Protein AF-A0A2I0JNC5-F1 (afdb_monomer_lite)

pLDDT: mean 83.83, std 12.19, range [38.72, 97.06]

Radius of gyration: 19.82 Å; chains: 1; bounding box: 48×46×55 Å

Structure (mmCIF, N/CA/C/O backbone):
data_AF-A0A2I0JNC5-F1
#
_entry.id   AF-A0A2I0JNC5-F1
#
loop_
_atom_site.group_PDB
_atom_site.id
_atom_site.type_symbol
_atom_site.label_atom_id
_atom_site.label_alt_id
_atom_site.label_comp_id
_atom_site.label_asym_id
_atom_site.label_entity_id
_atom_site.label_seq_id
_atom_site.pdbx_PDB_ins_code
_atom_site.Cartn_x
_atom_site.Cartn_y
_atom_site.Cartn_z
_atom_site.occupancy
_atom_site.B_iso_or_equiv
_atom_site.auth_seq_id
_atom_site.auth_comp_id
_atom_site.auth_asym_id
_atom_site.auth_atom_id
_atom_site.pdbx_PDB_model_num
ATOM 1 N N . MET A 1 1 ? -18.254 27.526 -2.467 1.00 38.72 1 MET A N 1
ATOM 2 C CA . MET A 1 1 ? -19.285 26.548 -2.060 1.00 38.72 1 MET A CA 1
ATOM 3 C C . MET A 1 1 ? -18.573 25.241 -1.763 1.00 38.72 1 MET A C 1
ATOM 5 O O . MET A 1 1 ? -17.721 24.849 -2.548 1.00 38.72 1 MET A O 1
ATOM 9 N N . VAL A 1 2 ? -18.795 24.672 -0.578 1.00 40.62 2 VAL A N 1
ATOM 10 C CA . VAL A 1 2 ? -18.065 23.504 -0.060 1.00 40.62 2 VAL A CA 1
ATOM 11 C C . VAL A 1 2 ? -18.808 22.241 -0.500 1.00 40.62 2 VAL A C 1
ATOM 13 O O . VAL A 1 2 ? -19.752 21.833 0.157 1.00 40.62 2 VAL A O 1
ATOM 16 N N . GLU A 1 3 ? -18.398 21.652 -1.623 1.00 45.28 3 GLU A N 1
ATOM 17 C CA . GLU A 1 3 ? -18.929 20.370 -2.136 1.00 45.28 3 GLU A CA 1
ATOM 18 C C . GLU A 1 3 ? -18.122 19.144 -1.659 1.00 45.28 3 GLU A C 1
ATOM 20 O O . GLU A 1 3 ? -18.396 18.026 -2.072 1.00 45.28 3 GLU A O 1
ATOM 25 N N . LYS A 1 4 ? -17.094 19.323 -0.815 1.00 47.84 4 LYS A N 1
ATOM 26 C CA . LYS A 1 4 ? -16.064 18.287 -0.571 1.00 47.84 4 LYS A CA 1
ATOM 27 C C . LYS A 1 4 ? -16.170 17.511 0.748 1.00 47.84 4 LYS A C 1
ATOM 29 O O . LYS A 1 4 ? -15.314 16.677 1.005 1.00 47.84 4 LYS A O 1
ATOM 34 N N . LEU A 1 5 ? -17.164 17.790 1.591 1.00 49.25 5 LEU A N 1
ATOM 35 C CA . LEU A 1 5 ? -17.313 17.167 2.918 1.00 49.25 5 LEU A CA 1
ATOM 36 C C . LEU A 1 5 ? -18.779 16.806 3.190 1.00 49.25 5 LEU A C 1
ATOM 38 O O . LEU A 1 5 ? -19.347 17.178 4.214 1.00 49.25 5 LEU A O 1
ATOM 42 N N . THR A 1 6 ? -19.417 16.126 2.241 1.00 53.44 6 THR A N 1
ATOM 43 C CA . THR A 1 6 ? -20.684 15.443 2.520 1.00 53.44 6 THR A CA 1
ATOM 44 C C . THR A 1 6 ? -20.343 14.098 3.143 1.00 53.44 6 THR A C 1
ATOM 46 O O . THR A 1 6 ? -19.526 13.369 2.587 1.00 53.44 6 THR A O 1
ATOM 49 N N . TYR A 1 7 ? -20.927 13.798 4.301 1.00 54.72 7 TYR A N 1
ATOM 50 C CA . TYR A 1 7 ? -20.781 12.494 4.943 1.00 54.72 7 TYR A CA 1
ATOM 51 C C . TYR A 1 7 ? -21.357 11.416 4.020 1.00 54.72 7 TYR A C 1
ATOM 53 O O . TYR A 1 7 ? -22.506 11.528 3.587 1.00 54.72 7 TYR A O 1
ATOM 61 N N . ILE A 1 8 ? -20.542 10.414 3.703 1.00 64.25 8 ILE A N 1
ATOM 62 C CA . ILE A 1 8 ? -20.939 9.233 2.933 1.00 64.25 8 ILE A CA 1
ATOM 63 C C . ILE A 1 8 ? -20.976 8.058 3.916 1.00 64.25 8 ILE A C 1
ATOM 65 O O . ILE A 1 8 ? -20.104 7.951 4.781 1.00 64.25 8 ILE A O 1
ATOM 69 N N . ASP A 1 9 ? -21.994 7.203 3.811 1.00 66.88 9 ASP A N 1
ATOM 70 C CA . ASP A 1 9 ? -22.113 6.021 4.676 1.00 66.88 9 ASP A CA 1
ATOM 71 C C . ASP A 1 9 ? -21.033 4.967 4.367 1.00 66.88 9 ASP A C 1
ATOM 73 O O . ASP A 1 9 ? -20.639 4.206 5.251 1.00 66.88 9 ASP A O 1
ATOM 77 N N . GLU A 1 10 ? -20.499 4.967 3.142 1.00 74.12 10 GLU A N 1
ATOM 78 C CA . GLU A 1 10 ? -19.364 4.137 2.740 1.00 74.12 10 GLU A CA 1
ATOM 79 C C . GLU A 1 10 ? -18.096 4.489 3.521 1.00 74.12 10 GLU A C 1
ATOM 81 O O . GLU A 1 10 ? -17.687 5.650 3.642 1.00 74.12 10 GLU A O 1
ATOM 86 N N . ILE A 1 11 ? -17.442 3.448 4.030 1.00 81.50 11 ILE A N 1
ATOM 87 C CA . ILE A 1 11 ? -16.232 3.599 4.824 1.00 81.50 11 ILE A CA 1
ATOM 88 C C . ILE A 1 11 ? -15.074 4.004 3.928 1.00 81.50 11 ILE A C 1
ATOM 90 O O . ILE A 1 11 ? -14.729 3.329 2.963 1.00 81.50 11 ILE A O 1
ATOM 94 N N . GLN A 1 12 ? -14.427 5.101 4.308 1.00 79.56 12 GLN A N 1
ATOM 95 C CA . GLN A 1 12 ? -13.184 5.546 3.696 1.00 79.56 12 GLN A CA 1
ATOM 96 C C . GLN A 1 12 ? -12.140 5.669 4.787 1.00 79.56 12 GLN A C 1
ATOM 98 O O . GLN A 1 12 ? -12.186 6.586 5.610 1.00 79.56 12 GLN A O 1
ATOM 103 N N . CYS A 1 13 ? -11.209 4.723 4.809 1.00 87.19 13 CYS A N 1
ATOM 104 C CA . CYS A 1 13 ? -10.199 4.619 5.845 1.00 87.19 13 CYS A CA 1
ATOM 105 C C . CYS A 1 13 ? -8.828 4.369 5.215 1.00 87.19 13 CYS A C 1
ATOM 107 O O . CYS A 1 13 ? -8.690 3.493 4.366 1.00 87.19 13 CYS A O 1
ATOM 109 N N . THR A 1 14 ? -7.809 5.128 5.617 1.00 85.38 14 THR A N 1
ATOM 110 C CA . THR A 1 14 ? -6.446 5.000 5.075 1.00 85.38 14 THR A CA 1
ATOM 111 C C . THR A 1 14 ? -5.446 4.741 6.187 1.00 85.38 14 THR A C 1
ATOM 113 O O . THR A 1 14 ? -5.428 5.450 7.197 1.00 85.38 14 THR A O 1
ATOM 116 N N . VAL A 1 15 ? -4.571 3.756 5.985 1.00 87.88 15 VAL A N 1
ATOM 117 C CA . VAL A 1 15 ? -3.477 3.448 6.911 1.00 87.88 15 VAL A CA 1
ATOM 118 C C . VAL A 1 15 ? -2.416 4.542 6.847 1.00 87.88 15 VAL A C 1
ATOM 120 O O . VAL A 1 15 ? -1.851 4.799 5.790 1.00 87.88 15 VAL A O 1
ATOM 123 N N . LEU A 1 16 ? -2.096 5.162 7.978 1.00 81.56 16 LEU A N 1
ATOM 124 C CA . LEU A 1 16 ? -0.986 6.106 8.094 1.00 81.56 16 LEU A CA 1
ATOM 125 C C . LEU A 1 16 ? 0.317 5.400 8.450 1.00 81.56 16 LEU A C 1
ATOM 127 O O . LEU A 1 16 ? 1.345 5.643 7.826 1.00 81.56 16 LEU A O 1
ATOM 131 N N . GLU A 1 17 ? 0.292 4.535 9.464 1.00 82.81 17 GLU A N 1
ATOM 132 C CA . GLU A 1 17 ? 1.508 3.894 9.960 1.00 82.81 17 GLU A CA 1
ATOM 133 C C . GLU A 1 17 ? 1.215 2.599 10.728 1.00 82.81 17 GLU A C 1
ATOM 135 O O . GLU A 1 17 ? 0.135 2.425 11.288 1.00 82.81 17 GLU A O 1
ATOM 140 N N . VAL A 1 18 ? 2.213 1.712 10.796 1.00 87.62 18 VAL A N 1
ATOM 141 C CA . VAL A 1 18 ? 2.201 0.508 11.638 1.00 87.62 18 VAL A CA 1
ATOM 142 C C . VAL A 1 18 ? 3.077 0.736 12.873 1.00 87.62 18 VAL A C 1
ATOM 144 O O . VAL A 1 18 ? 4.266 1.021 12.741 1.00 87.62 18 VAL A O 1
ATOM 147 N N . LYS A 1 19 ? 2.516 0.565 14.075 1.00 87.06 19 LYS A N 1
ATOM 148 C CA . LYS A 1 19 ? 3.218 0.712 15.362 1.00 87.06 19 LYS A CA 1
ATOM 149 C C . LYS A 1 19 ? 3.023 -0.499 16.257 1.00 87.06 19 LYS A C 1
ATOM 151 O O . LYS A 1 19 ? 1.905 -0.984 16.402 1.00 87.06 19 LYS A O 1
ATOM 156 N N . VAL A 1 20 ? 4.061 -0.890 16.989 1.00 87.62 20 VAL A N 1
ATOM 157 C CA . VAL A 1 20 ? 3.916 -1.798 18.137 1.00 87.62 20 VAL A CA 1
ATOM 158 C C . VAL A 1 20 ? 3.604 -0.980 19.388 1.00 87.62 20 VAL A C 1
ATOM 160 O O . VAL A 1 20 ? 4.330 -0.045 19.721 1.00 87.62 20 VAL A O 1
ATOM 163 N N . VAL A 1 21 ? 2.519 -1.329 20.079 1.00 86.00 21 VAL A N 1
ATOM 164 C CA . VAL A 1 21 ? 2.062 -0.655 21.297 1.00 86.00 21 VAL A CA 1
ATOM 165 C C . VAL A 1 21 ? 1.960 -1.664 22.436 1.00 86.00 21 VAL A C 1
ATOM 167 O O . VAL A 1 21 ? 1.359 -2.732 22.314 1.00 86.00 21 VAL A O 1
ATOM 170 N N . GLU A 1 22 ? 2.552 -1.306 23.572 1.00 84.38 22 GLU A N 1
ATOM 171 C CA . GLU A 1 22 ? 2.513 -2.100 24.799 1.00 84.38 22 GLU A CA 1
ATOM 172 C C . GLU A 1 22 ? 1.060 -2.359 25.234 1.00 84.38 22 GLU A C 1
ATOM 174 O O . GLU A 1 22 ? 0.245 -1.440 25.271 1.00 84.38 22 GLU A O 1
ATOM 179 N N . GLY A 1 23 ? 0.717 -3.621 25.503 1.00 86.44 23 GLY A N 1
ATOM 180 C CA . GLY A 1 23 ? -0.647 -4.039 25.857 1.00 86.44 23 GLY A CA 1
ATOM 181 C C . GLY A 1 23 ? -1.615 -4.231 24.678 1.00 86.44 23 GLY A C 1
ATOM 182 O O . GLY A 1 23 ? -2.645 -4.874 24.858 1.00 86.44 23 GLY A O 1
ATOM 183 N N . HIS A 1 24 ? -1.278 -3.758 23.471 1.00 85.56 24 HIS A N 1
ATOM 184 C CA . HIS A 1 24 ? -2.137 -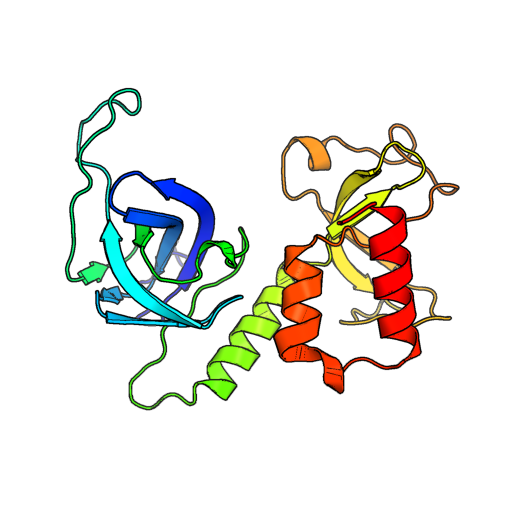3.873 22.277 1.00 85.56 24 HIS A CA 1
ATOM 185 C C . HIS A 1 24 ? -1.495 -4.627 21.103 1.00 85.56 24 HIS A C 1
ATOM 187 O O . HIS A 1 24 ? -2.173 -4.905 20.113 1.00 85.56 24 HIS A O 1
ATOM 193 N N . GLY A 1 25 ? -0.212 -4.981 21.211 1.00 89.00 25 GLY A N 1
ATOM 194 C CA . GLY A 1 25 ? 0.530 -5.668 20.156 1.00 89.00 25 GLY A CA 1
ATOM 195 C C . GLY A 1 25 ? 0.783 -4.758 18.956 1.00 89.00 25 GLY A C 1
ATOM 196 O O . GLY A 1 25 ? 1.009 -3.556 19.116 1.00 89.00 25 GLY A O 1
ATOM 197 N N . THR A 1 26 ? 0.769 -5.322 17.748 1.00 90.44 26 THR A N 1
ATOM 198 C CA . THR A 1 26 ? 0.852 -4.517 16.527 1.00 90.44 26 THR A CA 1
ATOM 199 C C . THR A 1 26 ? -0.463 -3.778 16.297 1.00 90.44 26 THR A C 1
ATOM 201 O O . THR A 1 26 ? -1.545 -4.357 16.345 1.00 90.44 26 THR A O 1
ATOM 204 N N . THR A 1 27 ? -0.357 -2.482 16.042 1.00 94.56 27 THR A N 1
ATOM 205 C CA . THR A 1 27 ? -1.465 -1.566 15.782 1.00 94.56 27 THR A CA 1
ATOM 206 C C . THR A 1 27 ? -1.199 -0.792 14.503 1.00 94.56 27 THR A C 1
ATOM 208 O O . THR A 1 27 ? -0.049 -0.661 14.078 1.00 94.56 27 THR A O 1
ATOM 211 N N . ILE A 1 28 ? -2.250 -0.231 13.924 1.00 94.75 28 ILE A N 1
ATOM 212 C CA . ILE A 1 28 ? -2.139 0.735 12.835 1.00 94.75 28 ILE A CA 1
ATOM 213 C C . ILE A 1 28 ? -2.766 2.058 13.249 1.00 94.75 28 ILE A C 1
ATOM 215 O O . ILE A 1 28 ? -3.822 2.072 13.877 1.00 94.75 28 ILE A O 1
ATOM 219 N N . ASP A 1 29 ? -2.098 3.155 12.916 1.00 91.81 29 ASP A N 1
ATOM 220 C CA . ASP A 1 29 ? -2.690 4.489 12.926 1.00 91.81 29 ASP A CA 1
ATOM 221 C C . ASP A 1 29 ? -3.384 4.689 11.583 1.00 91.81 29 ASP A C 1
ATOM 223 O O . ASP A 1 29 ? -2.773 4.458 10.541 1.00 91.81 29 ASP A O 1
ATOM 227 N N . VAL A 1 30 ? -4.655 5.078 11.596 1.00 92.38 30 VAL A N 1
ATOM 228 C CA . VAL A 1 30 ? -5.459 5.263 10.383 1.00 92.38 30 VAL A CA 1
ATOM 229 C C . VAL A 1 30 ? -6.240 6.571 10.457 1.00 92.38 30 VAL A C 1
ATOM 231 O O . VAL A 1 30 ? -6.526 7.083 11.543 1.00 92.38 30 VAL A O 1
ATOM 234 N N . VAL A 1 31 ? -6.601 7.108 9.297 1.00 86.56 31 VAL A N 1
ATOM 235 C CA . VAL A 1 31 ? -7.549 8.221 9.176 1.00 86.56 31 VAL A CA 1
ATOM 236 C C . VAL A 1 31 ? -8.847 7.668 8.630 1.00 86.56 31 VAL A C 1
ATOM 238 O O . VAL A 1 31 ? -8.873 7.183 7.502 1.00 86.56 31 VAL A O 1
ATOM 241 N N . LEU A 1 32 ? -9.911 7.766 9.424 1.00 87.81 32 LEU A N 1
ATOM 242 C CA . LEU A 1 32 ? -11.272 7.484 8.992 1.00 87.81 32 LEU A CA 1
ATOM 243 C C . LEU A 1 32 ? -11.893 8.793 8.490 1.00 87.81 32 LEU A C 1
ATOM 245 O O . LEU A 1 32 ? -12.063 9.727 9.273 1.00 87.81 32 LEU A O 1
ATOM 249 N N . VAL A 1 33 ? -12.182 8.877 7.192 1.00 79.06 33 VAL A N 1
ATOM 250 C CA . VAL A 1 33 ? -12.733 10.065 6.515 1.00 79.06 33 VAL A CA 1
ATOM 251 C C . VAL A 1 33 ? -14.255 10.003 6.428 1.00 79.06 33 VAL A C 1
ATOM 253 O O . VAL A 1 33 ? -14.906 11.020 6.652 1.00 79.06 33 VAL A O 1
ATOM 256 N N . ASN A 1 34 ? -14.809 8.817 6.159 1.00 78.88 34 ASN A N 1
ATOM 257 C CA . ASN A 1 34 ? -16.246 8.550 6.055 1.00 78.88 34 ASN A CA 1
ATOM 258 C C . ASN A 1 34 ? -16.596 7.181 6.662 1.00 78.88 34 ASN A C 1
ATOM 260 O O . ASN A 1 34 ? -15.712 6.334 6.819 1.00 78.88 34 ASN A O 1
ATOM 264 N N . GLY A 1 35 ? -17.871 6.992 7.010 1.00 88.06 35 GLY A N 1
ATOM 265 C CA . GLY A 1 35 ? -18.405 5.763 7.597 1.00 88.06 35 GLY A CA 1
ATOM 266 C C . GLY A 1 35 ? -18.160 5.575 9.102 1.00 88.06 35 GLY A C 1
ATOM 267 O O . GLY A 1 35 ? -17.750 6.489 9.830 1.00 88.06 35 GLY A O 1
ATOM 268 N N . VAL A 1 36 ? -18.459 4.364 9.579 1.00 92.25 36 VAL A N 1
ATOM 269 C CA . VAL A 1 36 ? -18.397 3.969 10.995 1.00 92.25 36 VAL A CA 1
ATOM 270 C C . VAL A 1 36 ? -17.670 2.638 11.121 1.00 92.25 36 VAL A C 1
ATOM 272 O O . VAL A 1 36 ? -18.001 1.697 10.415 1.00 92.25 36 VAL A O 1
ATOM 275 N N . LEU A 1 37 ? -16.707 2.557 12.036 1.00 95.06 37 LEU A N 1
ATOM 276 C CA . LEU A 1 37 ? -16.029 1.308 12.380 1.00 95.06 37 LEU A CA 1
ATOM 277 C C . LEU A 1 37 ? -16.525 0.791 13.722 1.00 95.06 37 LEU A C 1
ATOM 279 O O . LEU A 1 37 ? -16.662 1.571 14.667 1.00 95.06 37 LEU A O 1
ATOM 283 N N . HIS A 1 38 ? -16.693 -0.520 13.827 1.00 96.50 38 HIS A N 1
ATOM 284 C CA . HIS A 1 38 ? -17.068 -1.212 15.050 1.00 96.50 38 HIS A CA 1
ATOM 285 C C . HIS A 1 38 ? -15.977 -2.189 15.487 1.00 96.50 38 HIS A C 1
ATOM 287 O O . HIS A 1 38 ? -15.229 -2.768 14.695 1.00 96.50 38 HIS A O 1
ATOM 293 N N . GLU A 1 39 ? -15.868 -2.380 16.797 1.0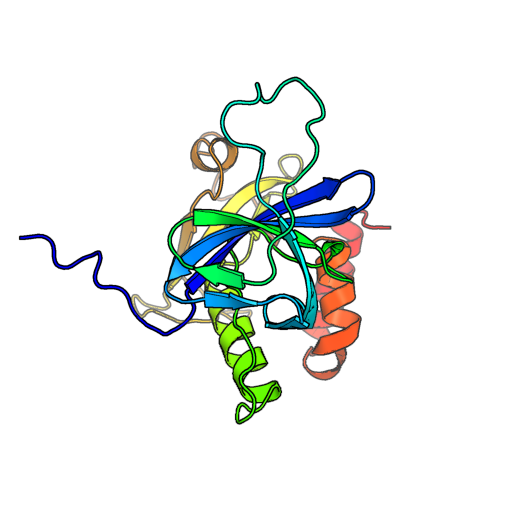0 97.06 39 GLU A N 1
ATOM 294 C CA . GLU A 1 39 ? -15.110 -3.501 17.340 1.00 97.06 39 GLU A CA 1
ATOM 295 C C . GLU A 1 39 ? -15.755 -4.815 16.872 1.00 97.06 39 GLU A C 1
ATOM 297 O O . GLU A 1 39 ? -16.951 -5.020 17.065 1.00 97.06 39 GLU A O 1
ATOM 302 N N . GLY A 1 40 ? -14.962 -5.710 16.281 1.00 96.19 40 GLY A N 1
ATOM 303 C CA . GLY A 1 40 ? -15.448 -6.952 15.679 1.00 96.19 40 GLY A CA 1
ATOM 304 C C . GLY A 1 40 ? -15.674 -6.889 14.168 1.00 96.19 40 GLY A C 1
ATOM 305 O O . GLY A 1 40 ? -15.849 -7.948 13.569 1.00 96.19 40 GLY A O 1
ATOM 306 N N . ASP A 1 41 ? -15.595 -5.711 13.541 1.00 95.81 41 ASP A N 1
ATOM 307 C CA . ASP A 1 41 ? -15.666 -5.603 12.081 1.00 95.81 41 ASP A CA 1
ATOM 308 C C . ASP A 1 41 ? -14.505 -6.363 11.428 1.00 95.81 41 ASP A C 1
ATOM 310 O O . ASP A 1 41 ? -13.347 -6.291 11.868 1.00 95.81 41 ASP A O 1
ATOM 314 N N . GLN A 1 42 ? -14.812 -7.095 10.357 1.00 95.06 42 GLN A N 1
ATOM 315 C CA . GLN A 1 42 ? -13.792 -7.680 9.501 1.00 95.06 42 GLN A CA 1
ATOM 316 C C . GLN A 1 42 ? -13.331 -6.623 8.502 1.00 95.06 42 GLN A C 1
ATOM 318 O O . GLN A 1 42 ? -14.133 -6.070 7.757 1.00 95.06 42 GLN A O 1
ATOM 323 N N . ILE A 1 43 ? -12.031 -6.345 8.500 1.00 93.81 43 ILE A N 1
ATOM 324 C CA . ILE A 1 43 ? -11.404 -5.385 7.601 1.00 93.81 43 ILE A CA 1
ATOM 325 C C . ILE A 1 43 ? -10.525 -6.080 6.572 1.00 93.81 43 ILE A C 1
ATOM 327 O O . ILE A 1 43 ? -9.833 -7.059 6.871 1.00 93.81 43 ILE A O 1
ATOM 331 N N . VAL A 1 44 ? -10.532 -5.521 5.369 1.00 90.25 44 VAL A N 1
ATOM 332 C CA . VAL A 1 44 ? -9.752 -5.961 4.219 1.00 90.25 44 VAL A CA 1
ATOM 333 C C . VAL A 1 44 ? -8.871 -4.806 3.751 1.00 90.25 44 VAL A C 1
ATOM 335 O O . VAL A 1 44 ? -9.276 -3.651 3.722 1.00 90.25 44 VAL A O 1
ATOM 338 N N . GLY A 1 45 ? -7.630 -5.127 3.421 1.00 81.44 45 GLY A N 1
ATOM 339 C CA . GLY A 1 45 ? -6.617 -4.244 2.855 1.00 81.44 45 GLY A CA 1
ATOM 340 C C . GLY A 1 45 ? -5.496 -5.133 2.308 1.00 81.44 45 GLY A C 1
ATOM 341 O O . GLY A 1 45 ? -5.783 -6.192 1.752 1.00 81.44 45 GLY A O 1
ATOM 342 N N . PRO A 1 46 ? -4.213 -4.841 2.587 1.00 69.06 46 PRO A N 1
ATOM 343 C CA . PRO A 1 46 ? -3.114 -5.798 2.370 1.00 69.06 46 PRO A CA 1
ATOM 344 C C . PRO A 1 46 ? -3.249 -7.110 3.157 1.00 69.06 46 PRO A C 1
ATOM 346 O O . PRO A 1 46 ? -2.506 -8.063 2.929 1.00 69.06 46 PRO A O 1
ATOM 349 N N . ILE A 1 47 ? -4.165 -7.127 4.123 1.00 84.62 47 ILE A N 1
ATOM 350 C CA . ILE A 1 47 ? -4.490 -8.229 5.014 1.00 84.62 47 ILE A CA 1
ATOM 351 C C . ILE A 1 47 ? -5.996 -8.290 5.219 1.00 84.62 47 ILE A C 1
ATOM 353 O O . ILE A 1 47 ? -6.665 -7.260 5.190 1.00 84.62 47 ILE A O 1
ATOM 35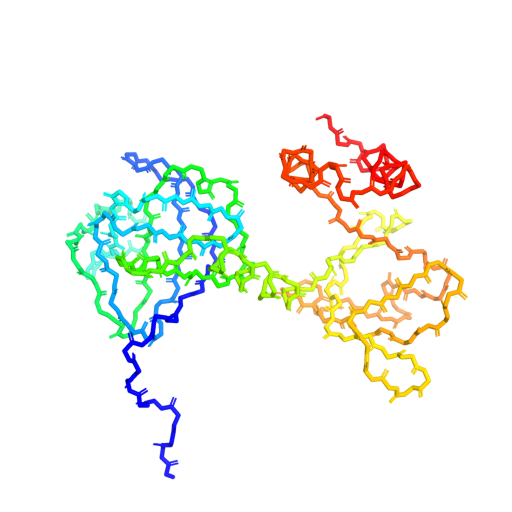7 N N . VAL A 1 48 ? -6.497 -9.489 5.504 1.00 90.69 48 VAL A N 1
ATOM 358 C CA . VAL A 1 48 ? -7.856 -9.697 6.010 1.00 90.69 48 VAL A CA 1
ATOM 359 C C . VAL A 1 48 ? -7.763 -10.038 7.487 1.00 90.69 48 VAL A C 1
ATOM 361 O O . VAL A 1 48 ? -7.059 -10.973 7.866 1.00 90.69 48 VAL A O 1
ATOM 364 N N . THR A 1 49 ? -8.426 -9.259 8.336 1.00 94.31 49 THR A N 1
ATOM 365 C CA . THR A 1 49 ? -8.379 -9.450 9.790 1.00 94.31 49 THR A CA 1
ATOM 366 C C . THR A 1 49 ? -9.619 -8.878 10.465 1.00 94.31 49 THR A C 1
ATOM 368 O O . THR A 1 49 ? -10.392 -8.158 9.847 1.00 94.31 49 THR A O 1
ATOM 371 N N . THR A 1 50 ? -9.810 -9.184 11.743 1.00 96.25 50 THR A N 1
ATOM 372 C CA . THR A 1 50 ? -10.935 -8.683 12.541 1.00 96.25 50 THR A CA 1
ATOM 373 C C . THR A 1 50 ? -10.443 -7.666 13.561 1.00 96.25 50 THR A C 1
ATOM 375 O O . THR A 1 50 ? -9.473 -7.920 14.288 1.00 96.25 50 THR A O 1
ATOM 378 N N . ILE A 1 51 ? -11.119 -6.520 13.637 1.00 96.88 51 ILE A N 1
ATOM 379 C CA . ILE A 1 51 ? -10.818 -5.459 14.596 1.00 96.88 51 ILE A CA 1
ATOM 380 C C . ILE A 1 51 ? -11.031 -5.985 16.015 1.00 96.88 51 ILE A C 1
ATOM 382 O O . ILE A 1 51 ? -12.129 -6.384 16.393 1.00 96.88 51 ILE A O 1
ATOM 386 N N . ARG A 1 52 ? -9.974 -5.943 16.830 1.00 96.50 52 ARG A N 1
ATOM 387 C CA . ARG A 1 52 ? -10.022 -6.324 18.252 1.00 96.50 52 ARG A CA 1
ATOM 388 C C . ARG A 1 52 ? -10.287 -5.147 19.166 1.00 96.50 52 ARG A C 1
ATOM 390 O O . ARG A 1 52 ? -10.897 -5.315 20.213 1.00 96.50 52 ARG A O 1
ATOM 397 N N . ALA A 1 53 ? -9.753 -3.983 18.816 1.00 96.31 53 ALA A N 1
ATOM 398 C CA . ALA A 1 53 ? -9.967 -2.765 19.574 1.00 96.31 53 ALA A CA 1
ATOM 399 C C . ALA A 1 53 ? -9.824 -1.539 18.677 1.00 96.31 53 ALA A C 1
ATOM 401 O O . ALA A 1 53 ? -8.883 -1.443 17.882 1.00 96.31 53 ALA A O 1
ATOM 402 N N . LEU A 1 54 ? -10.728 -0.586 18.884 1.00 96.75 54 LEU A N 1
ATOM 403 C CA . LEU A 1 54 ? -10.650 0.771 18.364 1.00 96.75 54 LEU A CA 1
ATOM 404 C C . LEU A 1 54 ? -10.164 1.693 19.478 1.00 96.75 54 LEU A C 1
ATOM 406 O O . LEU A 1 54 ? -10.728 1.702 20.575 1.00 96.75 54 LEU A O 1
ATOM 410 N N . LEU A 1 55 ? -9.102 2.445 19.207 1.00 94.38 55 LEU A N 1
ATOM 411 C CA . LEU A 1 55 ? -8.370 3.212 20.204 1.00 94.38 55 LEU A CA 1
ATOM 412 C C . LEU A 1 55 ? -8.252 4.681 19.795 1.00 94.38 55 LEU A C 1
ATOM 414 O O . LEU A 1 55 ? -7.914 4.995 18.653 1.00 94.38 55 LEU A O 1
ATOM 418 N N . THR A 1 56 ? -8.430 5.592 20.750 1.00 90.75 56 THR A N 1
ATOM 419 C CA . THR A 1 56 ? -8.037 7.000 20.591 1.00 90.75 56 THR A CA 1
ATOM 420 C C . THR A 1 56 ? -7.103 7.436 21.716 1.00 90.75 56 THR A C 1
ATOM 422 O O . THR A 1 56 ? -7.161 6.893 22.827 1.00 90.75 56 THR A O 1
ATOM 425 N N . PRO A 1 57 ? -6.205 8.405 21.465 1.00 81.75 57 PRO A N 1
ATOM 426 C CA . PRO A 1 57 ? -5.475 9.045 22.547 1.00 81.75 57 PRO A CA 1
ATOM 427 C C . PRO A 1 57 ? -6.450 9.781 23.475 1.00 81.75 57 PRO A C 1
ATOM 429 O O . PRO A 1 57 ? -7.489 10.287 23.047 1.00 81.75 57 PRO A O 1
ATOM 432 N N . HIS A 1 58 ? -6.105 9.860 24.758 1.00 77.31 58 HIS A N 1
ATOM 433 C CA . HIS A 1 58 ? -6.890 10.625 25.722 1.00 77.31 58 HIS A CA 1
ATOM 434 C C . HIS A 1 58 ? -6.918 12.113 25.325 1.00 77.31 58 HIS A C 1
ATOM 436 O O . HIS A 1 58 ? -5.847 12.681 25.074 1.00 77.31 58 HIS A O 1
ATOM 442 N N . PRO A 1 59 ? -8.091 12.772 25.325 1.00 67.31 59 PRO A N 1
ATOM 443 C CA . PRO A 1 59 ? -8.158 14.212 25.131 1.00 67.31 59 PRO A CA 1
ATOM 444 C C . PRO A 1 59 ? -7.272 14.907 26.172 1.00 67.31 59 PRO A C 1
ATOM 446 O O . PRO A 1 59 ? -7.377 14.616 27.363 1.00 67.31 59 PRO A O 1
ATOM 449 N N . MET A 1 60 ? -6.404 15.822 25.729 1.00 58.84 60 MET A N 1
ATOM 450 C CA . MET A 1 60 ? -5.580 16.687 26.592 1.00 58.84 60 MET A CA 1
ATOM 451 C C . MET A 1 60 ? -4.424 16.016 27.371 1.00 58.84 60 MET A C 1
ATOM 453 O O . MET A 1 60 ? -4.003 16.547 28.398 1.00 58.84 60 MET A O 1
ATOM 457 N N . LYS A 1 61 ? -3.846 14.899 26.897 1.00 54.47 61 LYS A N 1
ATOM 458 C CA . LYS A 1 61 ? -2.545 14.408 27.409 1.00 54.47 61 LYS A CA 1
ATOM 459 C C . LYS A 1 61 ? -1.397 14.717 26.443 1.00 54.47 61 LYS A C 1
ATOM 461 O O . LYS A 1 61 ? -1.497 14.490 25.242 1.00 54.47 61 LYS A O 1
ATOM 466 N N . GLU A 1 62 ? -0.301 15.240 26.991 1.00 47.38 62 GLU A N 1
ATOM 467 C CA . GLU A 1 62 ? 0.947 15.529 26.280 1.00 47.38 62 GLU A CA 1
ATOM 468 C C . GLU A 1 62 ? 1.527 14.234 25.669 1.00 47.38 62 GLU A C 1
ATOM 470 O O . GLU A 1 62 ? 1.714 13.247 26.380 1.00 47.38 62 GLU A O 1
ATOM 475 N N . LEU A 1 63 ? 1.843 14.236 24.364 1.00 51.03 63 LEU A N 1
ATOM 476 C CA . LEU A 1 63 ? 2.348 13.077 23.592 1.00 51.03 63 LEU A CA 1
ATOM 477 C C . LEU A 1 63 ? 3.594 12.387 24.187 1.00 51.03 63 LEU A C 1
ATOM 479 O O . LEU A 1 63 ? 3.946 11.285 23.775 1.00 51.03 63 LEU A O 1
ATOM 483 N N . ARG A 1 64 ? 4.285 13.039 25.128 1.00 55.28 64 ARG A N 1
ATOM 484 C CA . ARG A 1 64 ? 5.541 12.571 25.733 1.00 55.28 64 ARG A CA 1
ATOM 485 C C . ARG A 1 64 ? 5.336 11.607 26.902 1.00 55.28 64 ARG A C 1
ATOM 487 O O . ARG A 1 64 ? 6.289 10.952 27.312 1.00 55.28 64 ARG A O 1
ATOM 494 N N . VAL A 1 65 ? 4.119 11.501 27.436 1.00 52.84 65 VAL A N 1
ATOM 495 C CA . VAL A 1 65 ? 3.785 10.560 28.513 1.00 52.84 65 VAL A CA 1
ATOM 496 C C . VAL A 1 65 ? 3.082 9.360 27.885 1.00 52.84 65 VAL A C 1
ATOM 498 O O . VAL A 1 65 ? 2.127 9.555 27.137 1.00 52.84 65 VAL A O 1
ATOM 501 N N . LYS A 1 66 ? 3.527 8.124 28.177 1.00 57.03 66 LYS A N 1
ATOM 502 C CA . LYS A 1 66 ? 2.827 6.882 27.786 1.00 57.03 66 LYS A CA 1
ATOM 503 C C . LYS A 1 66 ? 1.410 6.897 28.380 1.00 57.03 66 LYS A C 1
ATOM 505 O O . LYS A 1 66 ? 1.184 6.454 29.503 1.00 57.03 66 LYS A O 1
ATOM 510 N N . GLY A 1 67 ? 0.474 7.507 27.662 1.00 62.53 67 GLY A N 1
ATOM 511 C CA . GLY A 1 67 ? -0.915 7.646 28.065 1.00 62.53 67 GLY A CA 1
ATOM 512 C C . GLY A 1 67 ? -1.684 6.359 27.805 1.00 62.53 67 GLY A C 1
ATOM 513 O O . GLY A 1 67 ? -1.427 5.653 26.834 1.00 62.53 67 GLY A O 1
ATOM 514 N N . THR A 1 68 ? -2.650 6.067 28.669 1.00 77.44 68 THR A N 1
ATOM 515 C CA . THR A 1 68 ? -3.639 5.015 28.442 1.00 77.44 68 THR A CA 1
ATOM 516 C C . THR A 1 68 ? -4.530 5.378 27.249 1.00 77.44 68 THR A C 1
ATOM 518 O O . THR A 1 68 ? -5.059 6.493 27.181 1.00 77.44 68 THR A O 1
ATOM 521 N N . TYR A 1 69 ? -4.688 4.445 26.308 1.00 86.25 69 TYR A N 1
ATOM 522 C CA . TYR A 1 69 ? -5.621 4.590 25.189 1.00 86.25 69 TYR A CA 1
ATOM 523 C C . TYR A 1 69 ? -7.069 4.442 25.669 1.00 86.25 69 TYR A C 1
ATOM 525 O O . TYR A 1 69 ? -7.355 3.689 26.601 1.00 86.25 69 TYR A O 1
ATOM 533 N N . LEU A 1 70 ? -7.982 5.177 25.036 1.00 90.25 70 LEU A N 1
ATOM 534 C CA . LEU A 1 70 ? -9.422 5.005 25.216 1.00 90.25 70 LEU A CA 1
ATOM 535 C C . LEU A 1 70 ? -9.927 3.940 24.254 1.00 90.25 70 LEU A C 1
ATOM 537 O O . LEU A 1 70 ? -9.663 4.046 23.061 1.00 90.25 70 LEU A O 1
ATOM 541 N N . HIS A 1 71 ? -10.661 2.960 24.773 1.00 94.38 71 HIS A N 1
ATOM 542 C CA . HIS A 1 71 ? -11.321 1.938 23.969 1.00 94.38 71 HIS A CA 1
ATOM 543 C C . HIS A 1 71 ? -12.716 2.386 23.556 1.00 94.38 71 HIS A C 1
ATOM 545 O O . HIS A 1 71 ? -13.460 2.933 24.371 1.00 94.38 71 HIS A O 1
ATOM 551 N N . HIS A 1 72 ? -13.077 2.077 22.316 1.00 95.12 72 HIS A N 1
ATOM 552 C CA . HIS A 1 72 ? -14.380 2.389 21.745 1.00 95.12 72 HIS A CA 1
ATOM 553 C C . HIS A 1 72 ? -15.015 1.134 21.158 1.00 95.12 72 HIS A C 1
ATOM 555 O O . HIS A 1 72 ? -14.323 0.317 20.554 1.00 95.12 72 HIS A O 1
ATOM 561 N N . LYS A 1 73 ? -16.336 1.005 21.325 1.00 97.00 73 LYS A N 1
ATOM 562 C CA . LYS A 1 73 ? -17.130 -0.033 20.651 1.00 97.00 73 LYS A CA 1
ATOM 563 C C . LYS A 1 73 ? -17.457 0.334 19.211 1.00 97.00 73 LYS A C 1
ATOM 565 O O . LYS A 1 73 ? -17.481 -0.544 18.360 1.00 97.00 73 LYS A O 1
ATOM 570 N N . GLU A 1 74 ? -17.647 1.621 18.955 1.00 96.38 74 GLU A N 1
ATOM 571 C CA . GLU A 1 74 ? -17.844 2.192 17.629 1.00 96.38 74 GLU A CA 1
ATOM 572 C C . GLU A 1 74 ? -17.093 3.521 17.530 1.00 96.38 74 GLU A C 1
ATOM 574 O O . GLU A 1 74 ? -16.968 4.242 18.525 1.00 96.38 74 GLU A O 1
ATOM 579 N N . ILE A 1 75 ? -16.598 3.858 16.341 1.00 94.38 75 ILE A N 1
ATOM 580 C CA . ILE A 1 75 ? -16.064 5.183 16.030 1.00 94.38 75 ILE A CA 1
ATOM 581 C C . ILE A 1 75 ? -16.632 5.656 14.695 1.00 94.38 75 ILE A C 1
ATOM 583 O O . ILE A 1 75 ? -16.527 4.961 13.687 1.00 94.38 75 ILE A O 1
ATOM 587 N N . LYS A 1 76 ? -17.183 6.873 14.687 1.00 91.88 76 LYS A N 1
ATOM 588 C CA . LYS A 1 76 ? -17.684 7.547 13.485 1.00 91.88 76 LYS A CA 1
ATOM 589 C C . LYS A 1 76 ? -16.627 8.478 12.904 1.00 91.88 76 LYS A C 1
ATOM 591 O O . LYS A 1 76 ? -15.855 9.087 13.645 1.00 91.88 76 LYS A O 1
ATOM 596 N N . ALA A 1 77 ? -16.617 8.608 11.584 1.00 86.62 77 ALA A N 1
ATOM 597 C CA . ALA A 1 77 ? -15.799 9.592 10.893 1.00 86.62 77 ALA A CA 1
ATOM 598 C C . ALA A 1 77 ? -16.159 11.048 11.289 1.00 86.62 77 ALA A C 1
ATOM 600 O O . ALA A 1 77 ? -17.264 11.318 11.755 1.00 86.62 77 ALA A O 1
ATOM 601 N N . ALA A 1 78 ? -15.285 12.044 11.112 1.00 85.69 78 ALA A N 1
ATOM 602 C CA . ALA A 1 78 ? -13.932 11.979 10.561 1.00 85.69 78 ALA A CA 1
ATOM 603 C C . ALA A 1 78 ? -12.875 12.176 11.660 1.00 85.69 78 ALA A C 1
ATOM 605 O O . ALA A 1 78 ? -12.776 13.257 12.245 1.00 85.69 78 ALA A O 1
ATOM 606 N N . GLN A 1 79 ? -12.074 11.147 11.947 1.00 87.00 79 GLN A N 1
ATOM 607 C CA . GLN A 1 79 ? -11.034 11.218 12.977 1.00 87.00 79 GLN A CA 1
ATOM 608 C C . GLN A 1 79 ? -9.884 10.232 12.748 1.00 87.00 79 GLN A C 1
ATOM 610 O O . GLN A 1 79 ? -10.041 9.175 12.138 1.00 87.00 79 GLN A O 1
ATOM 615 N N . GLY A 1 80 ? -8.716 10.580 13.294 1.00 87.06 80 GLY A N 1
ATOM 616 C CA . GLY A 1 80 ? -7.599 9.654 13.430 1.00 87.06 80 GLY A CA 1
ATOM 617 C C . GLY A 1 80 ? -7.880 8.646 14.540 1.00 87.06 80 GLY A C 1
ATOM 618 O O . GLY A 1 80 ? -8.247 9.026 15.657 1.00 87.06 80 GLY A O 1
ATOM 619 N N . ILE A 1 81 ? -7.710 7.367 14.237 1.00 94.19 81 ILE A N 1
ATOM 620 C CA . ILE A 1 81 ? -7.915 6.273 15.186 1.00 94.19 81 ILE A CA 1
ATOM 621 C C . ILE A 1 81 ? -6.741 5.315 15.119 1.00 94.19 81 ILE A C 1
ATOM 623 O O . ILE A 1 81 ? -6.036 5.221 14.115 1.00 94.19 81 ILE A O 1
ATOM 627 N N . LYS A 1 82 ? -6.558 4.571 16.199 1.00 94.81 82 LYS A N 1
ATOM 628 C CA . LYS A 1 82 ? -5.636 3.452 16.244 1.00 94.81 82 LYS A CA 1
ATOM 629 C C . LYS A 1 82 ? -6.436 2.157 16.281 1.00 94.81 82 LYS A C 1
ATOM 631 O O . LYS A 1 82 ? -7.320 2.001 17.117 1.00 94.81 82 LYS A O 1
ATOM 636 N N . ILE A 1 83 ? -6.117 1.228 15.391 1.00 96.38 83 ILE A N 1
ATOM 637 C CA . ILE A 1 83 ? -6.757 -0.088 15.319 1.00 96.38 83 ILE A CA 1
ATOM 638 C C . ILE A 1 83 ? -5.770 -1.137 15.824 1.00 96.38 83 ILE A C 1
ATOM 640 O O . ILE A 1 83 ? -4.603 -1.144 15.429 1.00 96.38 83 ILE A O 1
ATOM 644 N N . SER A 1 84 ? -6.240 -2.032 16.690 1.00 95.75 84 SER A N 1
ATOM 645 C CA . SER A 1 84 ? -5.540 -3.267 17.052 1.00 95.75 84 SER A CA 1
ATOM 646 C C . SER A 1 84 ? -6.269 -4.457 16.434 1.00 95.75 84 SER A C 1
ATOM 648 O O . SER A 1 84 ? -7.487 -4.586 16.561 1.00 95.75 84 SER A O 1
ATOM 650 N N . ALA A 1 85 ? -5.516 -5.324 15.766 1.00 95.50 85 ALA A N 1
ATOM 651 C CA . ALA A 1 85 ? -5.983 -6.557 15.147 1.00 95.50 85 ALA A CA 1
ATOM 652 C C . ALA A 1 85 ? -4.794 -7.517 14.967 1.00 95.50 85 ALA A C 1
ATOM 654 O O . ALA A 1 85 ? -3.636 -7.147 15.175 1.00 95.50 85 ALA A O 1
ATOM 655 N N . GLN A 1 86 ? -5.067 -8.770 14.609 1.00 92.06 86 GLN A N 1
ATOM 656 C CA . GLN A 1 86 ? -4.013 -9.743 14.307 1.00 92.06 86 GLN A CA 1
ATOM 657 C C . GLN A 1 86 ? -3.440 -9.520 12.905 1.00 92.06 86 GLN A C 1
ATOM 659 O O . GLN A 1 86 ? -4.179 -9.152 11.994 1.00 92.06 86 GLN A O 1
ATOM 664 N N . GLY A 1 87 ? -2.139 -9.759 12.723 1.00 88.00 87 GLY A N 1
ATOM 665 C CA . GLY A 1 87 ? -1.492 -9.674 11.412 1.00 88.00 87 GLY A CA 1
ATOM 666 C C . GLY A 1 87 ? -1.282 -8.248 10.899 1.00 88.00 87 GLY A C 1
ATOM 667 O O . GLY A 1 87 ? -0.887 -8.073 9.750 1.00 88.00 87 GLY A O 1
ATOM 668 N N . LEU A 1 88 ? -1.520 -7.215 11.719 1.00 89.50 88 LEU A N 1
ATOM 669 C CA . LEU A 1 88 ? -1.327 -5.810 11.336 1.00 89.50 88 LEU A CA 1
ATOM 670 C C . LEU A 1 88 ? 0.138 -5.461 11.031 1.00 89.50 88 LEU A C 1
ATOM 672 O O . LEU A 1 88 ? 0.409 -4.507 10.305 1.00 89.50 88 LEU A O 1
ATOM 676 N N . GLU A 1 89 ? 1.090 -6.281 11.479 1.00 83.94 89 GLU A N 1
ATOM 677 C CA . GLU A 1 89 ? 2.485 -6.258 11.029 1.00 83.94 89 GLU A CA 1
ATOM 678 C C . GLU A 1 89 ? 2.623 -6.560 9.539 1.00 83.94 89 GLU A C 1
ATOM 680 O O . GLU A 1 89 ? 3.723 -6.430 8.998 1.00 83.94 89 GLU A O 1
ATOM 685 N N . HIS A 1 90 ? 1.521 -6.885 8.848 1.00 81.44 90 HIS A N 1
ATOM 686 C CA . HIS A 1 90 ? 1.407 -7.035 7.402 1.00 81.44 90 HIS A CA 1
ATOM 687 C C . HIS A 1 90 ? 0.650 -5.897 6.650 1.00 81.44 90 HIS A C 1
ATOM 689 O O . HIS A 1 90 ? 0.743 -5.833 5.427 1.00 81.44 90 HIS A O 1
ATOM 695 N N . ALA A 1 91 ? 0.098 -4.889 7.350 1.00 83.19 91 ALA A N 1
ATOM 696 C CA . ALA A 1 91 ? -0.498 -3.672 6.762 1.00 83.19 91 ALA A CA 1
ATOM 697 C C . ALA A 1 91 ? 0.495 -2.645 6.153 1.00 83.19 91 ALA A C 1
ATOM 699 O O . ALA A 1 91 ? 1.570 -2.376 6.693 1.00 83.19 91 ALA A O 1
ATOM 700 N N . ILE A 1 92 ? 0.138 -1.999 5.045 1.00 80.94 92 ILE A N 1
ATOM 701 C CA . ILE A 1 92 ? 1.009 -1.060 4.316 1.00 80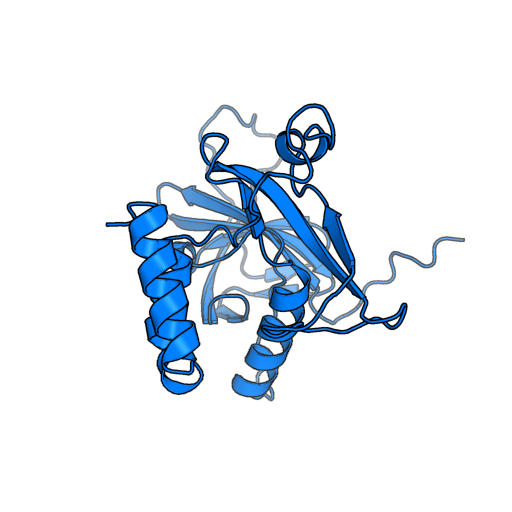.94 92 ILE A CA 1
ATOM 702 C C . ILE A 1 92 ? 0.502 0.372 4.515 1.00 80.94 92 ILE A C 1
ATOM 704 O O . ILE A 1 92 ? -0.681 0.640 4.365 1.00 80.94 92 ILE A O 1
ATOM 708 N N . ALA A 1 93 ? 1.391 1.306 4.856 1.00 79.31 93 ALA A N 1
ATOM 709 C CA . ALA A 1 93 ? 1.026 2.718 4.935 1.00 79.31 93 ALA A CA 1
ATOM 710 C C . ALA A 1 93 ? 0.606 3.255 3.555 1.00 79.31 93 ALA A C 1
ATOM 712 O O . ALA A 1 93 ? 1.232 2.942 2.543 1.00 79.31 93 ALA A O 1
ATOM 713 N N . GLY A 1 94 ? -0.440 4.074 3.534 1.00 75.12 94 GLY A N 1
ATOM 714 C CA . GLY A 1 94 ? -1.047 4.645 2.336 1.00 75.12 94 GLY A CA 1
ATOM 715 C C . GLY A 1 94 ? -2.143 3.788 1.701 1.00 75.12 94 GLY A C 1
ATOM 716 O O . GLY A 1 94 ? -2.836 4.292 0.827 1.00 75.12 94 GLY A O 1
ATOM 717 N N . THR A 1 95 ? -2.341 2.532 2.124 1.00 81.50 95 THR A N 1
ATOM 718 C CA . THR A 1 95 ? -3.415 1.691 1.569 1.00 81.50 95 THR A CA 1
ATOM 719 C C . THR A 1 95 ? -4.761 1.985 2.219 1.00 81.50 95 THR A C 1
ATOM 721 O O . THR A 1 95 ? -4.826 2.323 3.408 1.00 81.50 95 THR A O 1
ATOM 724 N N . GLY A 1 96 ? -5.830 1.794 1.448 1.00 83.62 96 GLY A N 1
ATOM 725 C CA . GLY A 1 96 ? -7.197 1.772 1.955 1.00 83.62 96 GLY A CA 1
ATOM 726 C C . GLY A 1 96 ? -7.467 0.580 2.878 1.00 83.62 96 GLY A C 1
ATOM 727 O O . GLY A 1 96 ? -6.783 -0.447 2.813 1.00 83.62 96 GLY A O 1
ATOM 728 N N . LEU A 1 97 ? -8.458 0.744 3.750 1.00 88.56 97 LEU A N 1
ATOM 729 C CA . LEU A 1 97 ? -9.112 -0.320 4.503 1.00 88.56 97 LEU A CA 1
ATOM 730 C C . LEU A 1 97 ? -10.603 -0.314 4.175 1.00 88.56 97 LEU A C 1
ATOM 732 O O . LEU A 1 97 ? -11.253 0.727 4.277 1.00 88.56 97 LEU A O 1
ATOM 736 N N . TYR A 1 98 ? -11.126 -1.493 3.869 1.00 89.31 98 TYR A N 1
ATOM 737 C CA . TYR A 1 98 ? -12.535 -1.765 3.597 1.00 89.31 98 TYR A CA 1
ATOM 738 C C . TYR A 1 98 ? -13.086 -2.588 4.750 1.00 89.31 98 TYR A C 1
ATOM 740 O O . TYR A 1 98 ? -12.349 -3.372 5.350 1.00 89.31 98 TYR A O 1
ATOM 748 N N . VAL A 1 99 ? -14.364 -2.420 5.067 1.00 91.81 99 VAL A N 1
ATOM 749 C CA . VAL A 1 99 ? -15.075 -3.304 5.996 1.00 91.81 99 VAL A CA 1
ATOM 750 C C . VAL A 1 99 ? -15.917 -4.261 5.180 1.00 91.81 99 VAL A C 1
ATOM 752 O O . VAL A 1 99 ? -16.565 -3.838 4.231 1.00 91.81 99 VAL A O 1
ATOM 755 N N . VAL A 1 100 ? -15.901 -5.531 5.567 1.00 91.06 100 VAL A N 1
ATOM 756 C CA . VAL A 1 100 ? -16.766 -6.561 4.997 1.00 91.06 100 VAL A CA 1
ATOM 757 C C . VAL A 1 100 ? -18.111 -6.495 5.710 1.00 91.06 100 VAL A C 1
ATOM 759 O O . VAL A 1 100 ? -18.197 -6.749 6.915 1.00 91.06 100 VAL A O 1
ATOM 762 N N . GLY A 1 101 ? -19.148 -6.128 4.970 1.00 88.69 101 GLY A N 1
ATOM 763 C CA . GLY A 1 101 ? -20.533 -6.188 5.401 1.00 88.69 101 GLY A CA 1
ATOM 764 C C . GLY A 1 101 ? -21.071 -7.624 5.459 1.00 88.69 101 GLY A C 1
ATOM 765 O O . GLY A 1 101 ? -20.465 -8.556 4.937 1.00 88.69 101 GLY A O 1
ATOM 766 N N . PRO A 1 102 ? -22.235 -7.831 6.096 1.00 86.25 102 PRO A N 1
ATOM 767 C CA . PRO A 1 102 ? -22.824 -9.161 6.268 1.00 86.25 102 PRO A CA 1
ATOM 768 C C . PRO A 1 102 ? -23.218 -9.845 4.950 1.00 86.25 102 PRO A C 1
ATOM 770 O O . PRO A 1 102 ? -23.264 -11.073 4.911 1.00 86.25 102 PRO A O 1
ATOM 773 N N . ASP A 1 103 ? -23.493 -9.063 3.905 1.00 89.19 103 ASP A N 1
ATOM 774 C CA . ASP A 1 103 ? -23.913 -9.544 2.584 1.00 89.19 103 ASP A CA 1
ATOM 775 C C . ASP A 1 103 ? -22.792 -9.443 1.529 1.00 89.19 103 ASP A C 1
ATOM 777 O O . ASP A 1 103 ? -23.027 -9.751 0.360 1.00 89.19 103 ASP A O 1
ATOM 781 N N . ASP A 1 104 ? -21.588 -9.015 1.924 1.00 87.44 104 ASP A N 1
ATOM 782 C CA . ASP A 1 104 ? -20.465 -8.832 1.004 1.00 87.44 104 ASP A CA 1
ATOM 783 C C . ASP A 1 104 ? -19.734 -10.154 0.742 1.00 87.44 104 ASP A C 1
ATOM 785 O O . ASP A 1 104 ? -19.484 -10.949 1.656 1.00 87.44 104 ASP A O 1
ATOM 789 N N . ASP A 1 105 ? -19.314 -10.362 -0.507 1.00 89.19 105 ASP A N 1
ATOM 790 C CA . ASP A 1 105 ? -18.348 -11.408 -0.830 1.00 89.19 105 ASP A CA 1
ATOM 791 C C . ASP A 1 105 ? -16.936 -10.920 -0.472 1.00 89.19 105 ASP A C 1
ATOM 793 O O . ASP A 1 105 ? -16.431 -9.926 -0.997 1.00 89.19 105 ASP A O 1
ATOM 797 N N . ILE A 1 106 ? -16.279 -11.633 0.444 1.00 84.88 106 ILE A N 1
ATOM 798 C CA . ILE A 1 106 ? -14.913 -11.326 0.878 1.00 84.88 106 ILE A CA 1
ATOM 799 C C . ILE A 1 106 ? -13.933 -11.303 -0.298 1.00 84.88 106 ILE A C 1
ATOM 801 O O . ILE A 1 106 ? -12.980 -10.524 -0.256 1.00 84.88 106 ILE A O 1
ATOM 805 N N . GLU A 1 107 ? -14.108 -12.160 -1.306 1.00 83.88 107 GLU A N 1
ATOM 806 C CA . GLU A 1 107 ? -13.209 -12.191 -2.460 1.00 83.88 107 GLU A CA 1
ATOM 807 C C . GLU A 1 107 ? -13.363 -10.931 -3.318 1.00 83.88 107 GLU A C 1
ATOM 809 O O . GLU A 1 107 ? -12.351 -10.328 -3.671 1.00 83.88 107 GLU A O 1
ATOM 814 N N . ASP A 1 108 ? -14.587 -10.441 -3.523 1.00 84.88 108 ASP A N 1
ATOM 815 C CA . ASP A 1 108 ? -14.831 -9.184 -4.244 1.00 84.88 108 ASP A CA 1
ATOM 816 C C . ASP A 1 108 ? -14.212 -7.986 -3.501 1.00 84.88 108 ASP A C 1
ATOM 818 O O . ASP A 1 108 ? -13.534 -7.140 -4.092 1.00 84.88 108 ASP A O 1
ATOM 822 N N . VAL A 1 109 ? -14.369 -7.934 -2.172 1.00 84.19 109 VAL A N 1
ATOM 823 C CA . VAL A 1 109 ? -13.777 -6.867 -1.344 1.00 84.19 109 VAL A CA 1
ATOM 824 C C . VAL A 1 109 ? -12.247 -6.945 -1.353 1.00 84.19 109 VAL A C 1
ATOM 826 O O . VAL A 1 109 ? -11.563 -5.918 -1.372 1.00 84.19 109 VAL A O 1
ATOM 829 N N . LYS A 1 110 ? -11.675 -8.155 -1.357 1.00 81.38 110 LYS A N 1
ATOM 830 C CA . LYS A 1 110 ? -10.228 -8.350 -1.516 1.00 81.38 110 LYS A CA 1
ATOM 831 C C . LYS A 1 110 ? -9.750 -7.868 -2.876 1.00 81.38 110 LYS A C 1
ATOM 833 O O . LYS A 1 110 ? -8.722 -7.196 -2.916 1.00 81.38 110 LYS A O 1
ATOM 838 N N . GLU A 1 111 ? -10.451 -8.189 -3.959 1.00 79.38 111 GLU A N 1
ATOM 839 C CA . GLU A 1 111 ? -10.087 -7.717 -5.296 1.00 79.38 111 GLU A CA 1
ATOM 840 C C . GLU A 1 111 ? -10.092 -6.186 -5.362 1.00 79.38 111 GLU A C 1
ATOM 842 O O . GLU A 1 111 ? -9.095 -5.601 -5.795 1.00 79.38 111 GLU A O 1
ATOM 847 N N . ALA A 1 112 ? -11.134 -5.536 -4.832 1.00 75.00 112 ALA A N 1
ATOM 848 C CA . ALA A 1 112 ? -11.210 -4.077 -4.742 1.00 75.00 112 ALA A CA 1
ATOM 849 C C . ALA A 1 112 ? -10.049 -3.490 -3.915 1.00 75.00 112 ALA A C 1
ATOM 851 O O . ALA A 1 112 ? -9.376 -2.546 -4.334 1.00 75.00 112 ALA A O 1
ATOM 852 N N . ALA A 1 113 ? -9.736 -4.099 -2.768 1.00 77.31 113 ALA A N 1
ATOM 853 C CA . ALA A 1 113 ? -8.616 -3.673 -1.937 1.00 77.31 113 ALA A CA 1
ATOM 854 C C . ALA A 1 113 ? -7.259 -3.848 -2.632 1.00 77.31 113 ALA A C 1
ATOM 856 O O . ALA A 1 113 ? -6.370 -3.004 -2.497 1.00 77.31 113 ALA A O 1
ATOM 857 N N . MET A 1 114 ? -7.078 -4.935 -3.384 1.00 73.06 114 MET A N 1
ATOM 858 C CA . MET A 1 114 ? -5.876 -5.169 -4.179 1.00 73.06 114 MET A CA 1
ATOM 859 C C . MET A 1 114 ? -5.758 -4.174 -5.331 1.00 73.06 114 MET A C 1
ATOM 861 O O . MET A 1 114 ? -4.646 -3.750 -5.652 1.00 73.06 114 MET A O 1
ATOM 865 N N . GLU A 1 115 ? -6.868 -3.798 -5.962 1.00 68.06 115 GLU A N 1
ATOM 866 C CA . GLU A 1 115 ? -6.895 -2.769 -6.998 1.00 68.06 115 GLU A CA 1
ATOM 867 C C . GLU A 1 115 ? -6.430 -1.415 -6.443 1.00 68.06 115 GLU A C 1
ATOM 869 O O . GLU A 1 115 ? -5.493 -0.815 -6.977 1.00 68.06 115 GLU A O 1
ATOM 874 N N . ASP A 1 116 ? -6.932 -1.016 -5.278 1.00 63.06 116 ASP A N 1
ATOM 875 C CA . ASP A 1 116 ? -6.491 0.206 -4.605 1.00 63.06 116 ASP A CA 1
ATOM 876 C C . ASP A 1 116 ? -5.053 0.104 -4.069 1.00 63.06 116 ASP A C 1
ATOM 878 O O . ASP A 1 116 ? -4.326 1.098 -4.023 1.00 63.06 116 ASP A O 1
ATOM 882 N N . MET A 1 117 ? -4.544 -1.090 -3.764 1.00 64.31 117 MET A N 1
ATOM 883 C CA . MET A 1 117 ? -3.113 -1.284 -3.497 1.00 64.31 117 MET A CA 1
ATOM 884 C C . MET A 1 117 ? -2.241 -1.100 -4.742 1.00 64.31 117 MET A C 1
ATOM 886 O O . MET A 1 117 ? -1.109 -0.625 -4.614 1.00 64.31 117 MET A O 1
ATOM 890 N N . LYS A 1 118 ? -2.731 -1.432 -5.944 1.00 58.84 118 LYS A N 1
ATOM 891 C CA . LYS A 1 118 ? -2.012 -1.109 -7.190 1.00 58.84 118 LYS A CA 1
ATOM 892 C C . LYS A 1 118 ? -1.873 0.408 -7.346 1.00 58.84 118 LYS A C 1
ATOM 894 O O . LYS A 1 118 ? -0.841 0.864 -7.838 1.00 58.84 118 LYS A O 1
ATOM 899 N N . SER A 1 119 ? -2.839 1.181 -6.835 1.00 52.62 119 SER A N 1
ATOM 900 C CA . SER A 1 119 ? -2.796 2.651 -6.807 1.00 52.62 119 SER A CA 1
ATOM 901 C C . SER A 1 119 ? -1.717 3.221 -5.869 1.00 52.62 119 SER A C 1
ATOM 903 O O . SER A 1 119 ? -1.202 4.312 -6.115 1.00 52.62 119 SER A O 1
ATOM 905 N N . VAL A 1 120 ? -1.287 2.460 -4.848 1.00 60.84 120 VAL A N 1
ATOM 906 C CA . VAL A 1 120 ? -0.166 2.840 -3.966 1.00 60.84 120 VAL A CA 1
ATOM 907 C C . VAL A 1 120 ? 1.171 2.816 -4.715 1.00 60.84 120 VAL A C 1
ATOM 909 O O . VAL A 1 120 ? 2.136 3.403 -4.241 1.00 60.84 120 VAL A O 1
ATOM 912 N N . GLY A 1 121 ? 1.229 2.247 -5.922 1.00 73.44 121 GLY A N 1
ATOM 913 C CA . GLY A 1 121 ? 2.368 2.357 -6.827 1.00 73.44 121 GLY A CA 1
ATOM 914 C C . GLY A 1 121 ? 3.565 1.498 -6.414 1.00 73.44 121 GLY A C 1
ATOM 915 O O . GLY A 1 121 ? 3.890 1.319 -5.234 1.00 73.44 121 GLY A O 1
ATOM 916 N N . THR A 1 122 ? 4.266 0.952 -7.407 1.00 84.00 122 THR A N 1
ATOM 917 C CA . THR A 1 122 ? 5.475 0.150 -7.178 1.00 84.00 122 THR A CA 1
ATOM 918 C C . THR A 1 122 ? 6.595 1.040 -6.628 1.00 84.00 122 THR A C 1
ATOM 920 O O . THR A 1 122 ? 6.945 2.008 -7.306 1.00 84.00 122 THR A O 1
ATOM 923 N N . PRO A 1 123 ? 7.175 0.747 -5.446 1.00 87.44 123 PRO A N 1
ATOM 924 C CA . PRO A 1 123 ? 8.328 1.484 -4.934 1.00 87.44 123 PRO A CA 1
ATOM 925 C C . PRO A 1 123 ? 9.563 1.209 -5.789 1.00 87.44 123 PRO A C 1
ATOM 927 O O . PRO A 1 123 ? 9.824 0.058 -6.153 1.00 87.44 123 PRO A O 1
ATOM 930 N N . ILE A 1 124 ? 10.306 2.267 -6.103 1.00 92.00 124 ILE A N 1
ATOM 931 C CA . ILE A 1 124 ? 11.463 2.251 -6.993 1.00 92.00 124 ILE A CA 1
ATOM 932 C C . ILE A 1 124 ? 12.695 2.753 -6.250 1.00 92.00 124 ILE A C 1
ATOM 934 O O . ILE A 1 124 ? 12.672 3.817 -5.626 1.00 92.00 124 ILE A O 1
ATOM 938 N N . CYS A 1 125 ? 13.786 2.006 -6.391 1.00 94.00 125 CYS A N 1
ATOM 939 C CA . CYS A 1 125 ? 15.091 2.386 -5.875 1.00 94.00 125 CYS A CA 1
ATOM 940 C C . CYS A 1 125 ? 16.209 2.114 -6.885 1.00 94.00 125 CYS A C 1
ATOM 942 O O . CYS A 1 125 ? 16.003 1.467 -7.918 1.00 94.00 125 CYS A O 1
ATOM 944 N N . ILE A 1 126 ? 17.398 2.629 -6.566 1.00 95.44 126 ILE A N 1
ATOM 945 C CA . ILE A 1 126 ? 18.586 2.569 -7.420 1.00 95.44 126 ILE A CA 1
ATOM 946 C C . I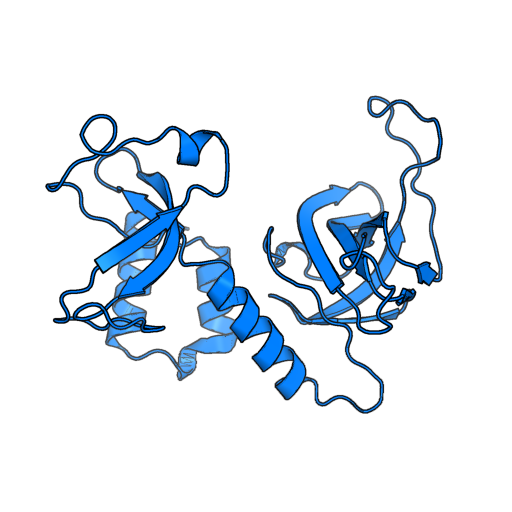LE A 1 126 ? 19.692 1.776 -6.720 1.00 95.44 126 ILE A C 1
ATOM 948 O O . ILE A 1 126 ? 20.362 2.306 -5.828 1.00 95.44 126 ILE A O 1
ATOM 952 N N . PRO A 1 127 ? 19.946 0.517 -7.119 1.00 92.81 127 PRO A N 1
ATOM 953 C CA . PRO A 1 127 ? 20.901 -0.350 -6.428 1.00 92.81 127 PRO A CA 1
ATOM 954 C C . PRO A 1 127 ? 22.338 0.171 -6.456 1.00 92.81 127 PRO A C 1
ATOM 956 O O . PRO A 1 127 ? 23.069 0.021 -5.481 1.00 92.81 127 PRO A O 1
ATOM 959 N N . GLN A 1 128 ? 22.744 0.802 -7.562 1.00 93.62 128 GLN A N 1
ATOM 960 C CA . GLN A 1 128 ? 24.105 1.319 -7.762 1.00 93.62 128 GLN A CA 1
ATOM 961 C C . GLN A 1 128 ? 24.443 2.488 -6.828 1.00 93.62 128 GLN A C 1
ATOM 963 O O . GLN A 1 128 ? 25.616 2.770 -6.593 1.00 93.62 128 GLN A O 1
ATOM 968 N N . ARG A 1 129 ? 23.423 3.146 -6.273 1.00 91.75 129 ARG A N 1
ATOM 969 C CA . ARG A 1 129 ? 23.541 4.318 -5.406 1.00 91.75 129 ARG A CA 1
ATOM 970 C C . ARG A 1 129 ? 23.112 3.960 -3.988 1.00 91.75 129 ARG A C 1
ATOM 972 O O . ARG A 1 129 ? 22.220 4.591 -3.449 1.00 91.75 129 ARG A O 1
ATOM 979 N N . GLU A 1 130 ? 23.671 2.896 -3.416 1.00 90.94 130 GLU A N 1
ATOM 980 C CA . GLU A 1 130 ? 23.332 2.448 -2.052 1.00 90.94 130 GLU A CA 1
ATOM 981 C C . GLU A 1 130 ? 21.824 2.217 -1.827 1.00 90.94 130 GLU A C 1
ATOM 983 O O . GLU A 1 130 ? 21.312 2.429 -0.732 1.00 90.94 130 GLU A O 1
ATOM 988 N N . PHE A 1 131 ? 21.108 1.765 -2.864 1.00 90.69 131 PHE A N 1
ATOM 989 C CA . PHE A 1 131 ? 19.660 1.540 -2.818 1.00 90.69 131 PHE A CA 1
ATOM 990 C C . PHE A 1 131 ? 18.834 2.789 -2.482 1.00 90.69 131 PHE A C 1
ATOM 992 O O . PHE A 1 131 ? 17.792 2.670 -1.843 1.00 90.69 131 PHE A O 1
ATOM 999 N N . ILE A 1 132 ? 19.252 3.978 -2.934 1.00 92.38 132 ILE A N 1
ATOM 1000 C CA . ILE A 1 132 ? 18.446 5.199 -2.784 1.00 92.38 132 ILE A CA 1
ATOM 1001 C C . ILE A 1 132 ? 17.029 4.969 -3.320 1.00 92.38 132 ILE A C 1
ATOM 1003 O O . ILE A 1 132 ? 16.841 4.675 -4.505 1.00 92.38 132 ILE A O 1
ATOM 1007 N N . ASP A 1 133 ? 16.043 5.163 -2.447 1.00 91.62 133 ASP A N 1
ATOM 1008 C CA . ASP A 1 133 ? 14.632 5.242 -2.802 1.00 91.62 133 ASP A CA 1
ATOM 1009 C C . ASP A 1 133 ? 14.325 6.577 -3.482 1.00 91.62 133 ASP A C 1
ATOM 1011 O O . ASP A 1 133 ? 14.725 7.647 -3.011 1.00 91.62 133 ASP A O 1
ATOM 1015 N N . ILE A 1 134 ? 13.614 6.512 -4.608 1.00 93.56 134 ILE A N 1
ATOM 1016 C CA . ILE A 1 134 ? 13.276 7.689 -5.425 1.00 93.56 134 ILE A CA 1
ATOM 1017 C C . ILE A 1 134 ? 11.769 7.920 -5.552 1.00 93.56 134 ILE A C 1
ATOM 1019 O O . ILE A 1 134 ? 11.340 8.885 -6.185 1.00 93.56 134 ILE A O 1
ATOM 1023 N N . GLY A 1 135 ? 10.962 7.048 -4.949 1.00 91.19 135 GLY A N 1
ATOM 1024 C CA . GLY A 1 135 ? 9.513 7.168 -4.921 1.00 91.19 135 GLY A CA 1
ATOM 1025 C C . GLY A 1 135 ? 8.796 5.961 -5.494 1.00 91.19 135 GLY A C 1
ATOM 1026 O O . GLY A 1 135 ? 9.322 4.850 -5.545 1.00 91.19 135 GLY A O 1
ATOM 1027 N N . ARG A 1 136 ? 7.554 6.189 -5.914 1.00 89.00 136 ARG A N 1
ATOM 1028 C CA . ARG A 1 136 ? 6.643 5.158 -6.409 1.00 89.00 136 ARG A CA 1
ATOM 1029 C C . ARG A 1 136 ? 6.127 5.498 -7.792 1.00 89.00 136 ARG A C 1
ATOM 1031 O O . ARG A 1 136 ? 5.960 6.674 -8.117 1.00 89.00 136 ARG A O 1
ATOM 1038 N N . ILE A 1 137 ? 5.860 4.474 -8.597 1.00 88.81 137 ILE A N 1
ATOM 1039 C CA . ILE A 1 137 ? 5.213 4.653 -9.900 1.00 88.81 137 ILE A CA 1
ATOM 1040 C C . ILE A 1 137 ? 3.800 5.200 -9.675 1.00 88.81 137 ILE A C 1
ATOM 1042 O O . ILE A 1 137 ? 2.958 4.517 -9.106 1.00 88.81 137 ILE A O 1
ATOM 1046 N N . ALA A 1 138 ? 3.556 6.421 -10.141 1.00 86.00 138 ALA A N 1
ATOM 1047 C CA . ALA A 1 138 ? 2.256 7.083 -10.100 1.00 86.00 138 ALA A CA 1
ATOM 1048 C C . ALA A 1 138 ? 1.464 6.902 -11.403 1.00 86.00 138 ALA A C 1
ATOM 1050 O O . ALA A 1 138 ? 0.239 6.921 -11.385 1.00 86.00 138 ALA A O 1
ATOM 1051 N N . SER A 1 139 ? 2.145 6.762 -12.544 1.00 88.25 139 SER A N 1
ATOM 1052 C CA . SER A 1 139 ? 1.499 6.439 -13.819 1.00 88.25 139 SER A CA 1
ATOM 1053 C C . SER A 1 139 ? 2.475 5.798 -14.798 1.00 88.25 139 SER A C 1
ATOM 1055 O O . SER A 1 139 ? 3.687 6.031 -14.730 1.00 88.25 139 SER A O 1
ATOM 1057 N N . ILE A 1 140 ? 1.932 5.011 -15.725 1.00 90.75 140 ILE A N 1
ATOM 1058 C CA . ILE A 1 140 ? 2.658 4.415 -16.843 1.00 90.75 140 ILE A CA 1
ATOM 1059 C C . ILE A 1 140 ? 1.945 4.823 -18.132 1.00 90.75 140 ILE A C 1
ATOM 1061 O O . ILE A 1 140 ? 0.722 4.759 -18.235 1.00 90.75 140 ILE A O 1
ATOM 1065 N N . GLU A 1 141 ? 2.713 5.241 -19.131 1.00 91.69 141 GLU A N 1
ATOM 1066 C CA . GLU A 1 141 ? 2.206 5.585 -20.451 1.00 91.69 141 GLU A CA 1
ATOM 1067 C C . GLU A 1 141 ? 2.961 4.820 -21.536 1.00 91.69 141 GLU A C 1
ATOM 1069 O O . GLU A 1 141 ? 4.191 4.839 -21.610 1.00 91.69 141 GLU A O 1
ATOM 1074 N N . ASN A 1 142 ? 2.219 4.197 -22.446 1.00 93.69 142 ASN A N 1
ATOM 1075 C CA . ASN A 1 142 ? 2.763 3.596 -23.655 1.00 93.69 142 ASN A CA 1
ATOM 1076 C C . ASN A 1 142 ? 2.270 4.391 -24.865 1.00 93.69 142 ASN A C 1
ATOM 1078 O O . ASN A 1 142 ? 1.068 4.465 -25.120 1.00 93.69 142 ASN A O 1
ATOM 1082 N N . ASN A 1 143 ? 3.186 5.016 -25.609 1.00 92.50 143 ASN A N 1
ATOM 1083 C CA . ASN A 1 143 ? 2.851 5.883 -26.744 1.00 92.50 143 ASN A CA 1
ATOM 1084 C C . ASN A 1 143 ? 1.798 6.962 -26.395 1.00 92.50 143 ASN A C 1
ATOM 1086 O O . ASN A 1 143 ? 0.851 7.173 -27.153 1.00 92.50 143 ASN A O 1
ATOM 1090 N N . LYS A 1 144 ? 1.971 7.641 -25.246 1.00 89.75 144 LYS A N 1
ATOM 1091 C CA . LYS A 1 144 ? 1.067 8.676 -24.689 1.00 89.75 144 LYS A CA 1
ATOM 1092 C C . LYS A 1 144 ? -0.325 8.183 -24.276 1.00 89.75 144 LYS A C 1
ATOM 1094 O O . LYS A 1 144 ? -1.214 8.996 -24.035 1.00 89.75 144 LYS A O 1
ATOM 1099 N N . LYS A 1 145 ? -0.548 6.869 -24.235 1.00 90.62 145 LYS A N 1
ATOM 1100 C CA . LYS A 1 145 ? -1.779 6.284 -23.699 1.00 90.62 145 LYS A CA 1
ATOM 1101 C C . LYS A 1 145 ? -1.507 5.746 -22.297 1.00 90.62 145 LYS A C 1
ATOM 1103 O O . LYS A 1 145 ? -0.526 5.009 -22.155 1.00 90.62 145 LYS A O 1
ATOM 1108 N N . PRO A 1 146 ? -2.334 6.086 -21.294 1.00 87.81 146 PRO A N 1
ATOM 1109 C CA . PRO A 1 146 ? -2.199 5.515 -19.963 1.00 87.81 146 PRO A CA 1
ATOM 1110 C C . PRO A 1 146 ? -2.414 4.003 -20.033 1.00 87.81 146 PRO A C 1
ATOM 1112 O O . PRO A 1 146 ? -3.287 3.525 -20.762 1.00 87.81 146 PRO A O 1
ATOM 1115 N N . VAL A 1 147 ? -1.577 3.264 -19.316 1.00 87.25 147 VAL A N 1
ATOM 1116 C CA . VAL A 1 147 ? -1.657 1.809 -19.178 1.00 87.25 147 VAL A CA 1
ATOM 1117 C C . VAL A 1 147 ? -1.394 1.431 -17.727 1.00 87.25 147 VAL A C 1
ATOM 1119 O O . VAL A 1 147 ? -0.613 2.094 -17.050 1.00 87.25 147 VAL A O 1
ATOM 1122 N N . ASP A 1 148 ? -1.991 0.336 -17.269 1.00 79.62 148 ASP A N 1
ATOM 1123 C CA . ASP A 1 148 ? -1.831 -0.099 -15.874 1.00 79.62 148 ASP A CA 1
ATOM 1124 C C . ASP A 1 148 ? -0.558 -0.922 -15.665 1.00 79.62 148 ASP A C 1
ATOM 1126 O O . ASP A 1 148 ? 0.005 -0.975 -14.574 1.00 79.62 148 ASP A O 1
ATOM 1130 N N . THR A 1 149 ? -0.083 -1.587 -16.723 1.00 83.62 149 THR A N 1
ATOM 1131 C CA . THR A 1 149 ? 1.079 -2.476 -16.660 1.00 83.62 149 THR A CA 1
ATOM 1132 C C . THR A 1 149 ? 1.970 -2.327 -17.887 1.00 83.62 149 THR A C 1
ATOM 1134 O O . THR A 1 149 ? 1.514 -2.017 -18.990 1.00 83.62 149 THR A O 1
ATOM 1137 N N . ALA A 1 150 ? 3.263 -2.586 -17.692 1.00 86.19 150 ALA A N 1
ATOM 1138 C CA . ALA A 1 150 ? 4.245 -2.699 -18.760 1.00 86.19 150 ALA A CA 1
ATOM 1139 C C . ALA A 1 150 ? 5.021 -4.011 -18.614 1.00 86.19 150 ALA A C 1
ATOM 1141 O O . ALA A 1 150 ? 5.396 -4.407 -17.511 1.00 86.19 150 ALA A O 1
ATOM 1142 N N . LYS A 1 151 ? 5.266 -4.691 -19.734 1.00 85.94 151 LYS A N 1
ATOM 1143 C CA . LYS A 1 151 ? 5.970 -5.979 -19.789 1.00 85.94 151 LYS A CA 1
ATOM 1144 C C . LYS A 1 151 ? 7.340 -5.839 -20.444 1.00 85.94 151 LYS A C 1
ATOM 1146 O O . LYS A 1 151 ? 7.614 -4.894 -21.187 1.00 85.94 151 LYS A O 1
ATOM 1151 N N . LYS A 1 152 ? 8.203 -6.828 -20.195 1.00 86.88 152 LYS A N 1
ATOM 1152 C CA . LYS A 1 152 ? 9.542 -6.929 -20.791 1.00 86.88 152 LYS A CA 1
ATOM 1153 C C . LYS A 1 152 ? 9.492 -6.703 -22.308 1.00 86.88 152 LYS A C 1
ATOM 1155 O O . LYS A 1 152 ? 8.689 -7.310 -23.010 1.00 86.88 152 LYS A O 1
ATOM 1160 N N . GLY A 1 153 ? 10.383 -5.842 -22.801 1.00 89.06 153 GLY A N 1
ATOM 1161 C CA . GLY A 1 153 ? 10.486 -5.476 -24.218 1.00 89.06 153 GLY A CA 1
ATOM 1162 C C . GLY A 1 153 ? 9.671 -4.242 -24.618 1.00 89.06 153 GLY A C 1
ATOM 1163 O O . GLY A 1 153 ? 9.916 -3.686 -25.687 1.00 89.06 153 GLY A O 1
ATOM 1164 N N . GLN A 1 154 ? 8.755 -3.769 -23.770 1.00 90.69 154 GLN A N 1
ATOM 1165 C CA . GLN A 1 154 ? 8.043 -2.515 -24.004 1.00 90.69 154 GLN A CA 1
ATOM 1166 C C . GLN A 1 154 ? 8.892 -1.314 -23.572 1.00 90.69 154 GLN A C 1
ATOM 1168 O O . GLN A 1 154 ? 9.599 -1.362 -22.567 1.00 90.69 154 GLN A O 1
ATOM 1173 N N . LYS A 1 155 ? 8.798 -0.221 -24.335 1.00 94.38 155 LYS A N 1
ATOM 1174 C CA . LYS A 1 155 ? 9.332 1.090 -23.955 1.00 94.38 155 LYS A CA 1
ATOM 1175 C C . LYS A 1 155 ? 8.158 1.961 -23.531 1.00 94.38 155 LYS A C 1
ATOM 1177 O O . LYS A 1 155 ? 7.283 2.237 -24.347 1.00 94.38 155 LYS A O 1
ATOM 1182 N N . VAL A 1 156 ? 8.140 2.357 -22.266 1.00 94.44 156 VAL A N 1
ATOM 1183 C CA . VAL A 1 156 ? 7.065 3.149 -21.660 1.00 94.44 156 VAL A CA 1
ATOM 1184 C C . VAL A 1 156 ? 7.650 4.372 -20.966 1.00 94.44 156 VAL A C 1
ATOM 1186 O O . VAL A 1 156 ? 8.818 4.370 -20.581 1.00 94.44 156 VAL A O 1
ATOM 1189 N N . ALA A 1 157 ? 6.841 5.412 -20.813 1.00 93.88 157 ALA A N 1
ATOM 1190 C CA . ALA A 1 157 ? 7.128 6.504 -19.899 1.00 93.88 157 ALA A CA 1
ATOM 1191 C C . ALA A 1 157 ? 6.516 6.170 -18.537 1.00 93.88 157 ALA A C 1
ATOM 1193 O O . ALA A 1 157 ? 5.387 5.692 -18.467 1.00 93.88 157 ALA A O 1
ATOM 1194 N N . ILE A 1 158 ? 7.256 6.418 -17.462 1.00 92.31 158 ILE A N 1
ATOM 1195 C CA . ILE A 1 158 ? 6.758 6.264 -16.095 1.00 92.31 158 ILE A CA 1
ATOM 1196 C C . ILE A 1 158 ? 6.873 7.596 -15.368 1.00 92.31 158 ILE A C 1
ATOM 1198 O O . ILE A 1 158 ? 7.875 8.301 -15.498 1.00 92.31 158 ILE A O 1
ATOM 1202 N N . LYS A 1 159 ? 5.850 7.942 -14.591 1.00 91.38 159 LYS A N 1
ATOM 1203 C CA . LYS A 1 159 ? 5.907 9.047 -13.637 1.00 91.38 159 LYS A CA 1
ATOM 1204 C C . LYS A 1 159 ? 6.200 8.473 -12.262 1.00 91.38 159 LYS A C 1
ATOM 1206 O O . LYS A 1 159 ? 5.445 7.631 -11.787 1.00 91.38 159 LYS A O 1
ATOM 1211 N N . ILE A 1 160 ? 7.264 8.945 -11.621 1.00 90.75 160 ILE A N 1
ATOM 1212 C CA . ILE A 1 160 ? 7.635 8.552 -10.257 1.00 90.75 160 ILE A CA 1
ATOM 1213 C C . ILE A 1 160 ? 7.359 9.728 -9.319 1.00 90.75 160 ILE A C 1
ATOM 1215 O O . ILE A 1 160 ? 7.675 10.872 -9.650 1.00 90.75 160 ILE A O 1
ATOM 1219 N N . VAL A 1 161 ? 6.741 9.454 -8.171 1.00 86.38 161 VAL A N 1
ATOM 1220 C CA . VAL A 1 161 ? 6.416 10.455 -7.148 1.00 86.38 161 VAL A CA 1
ATOM 1221 C C . VAL A 1 161 ? 6.955 9.998 -5.796 1.00 86.38 161 VAL A C 1
ATOM 1223 O O . VAL A 1 161 ? 6.707 8.870 -5.372 1.00 86.38 161 VAL A O 1
ATOM 1226 N N . GLY A 1 162 ? 7.688 10.880 -5.114 1.00 85.00 162 GLY A N 1
ATOM 1227 C CA . GLY A 1 162 ? 8.171 10.633 -3.758 1.00 85.00 162 GLY A CA 1
ATOM 1228 C C . GLY A 1 162 ? 7.025 10.597 -2.745 1.00 85.00 162 GLY A C 1
ATOM 1229 O O . GLY A 1 162 ? 6.207 11.519 -2.682 1.00 85.00 162 GLY A O 1
ATOM 1230 N N . SER A 1 163 ? 6.987 9.540 -1.940 1.00 76.75 163 SER A N 1
ATOM 1231 C CA . SER A 1 163 ? 5.974 9.275 -0.909 1.00 76.75 163 SER A CA 1
ATOM 1232 C C . SER A 1 163 ? 6.312 9.914 0.438 1.00 76.75 163 SER A C 1
ATOM 1234 O O . SER A 1 163 ? 5.464 9.977 1.324 1.00 76.75 163 SER A O 1
ATOM 1236 N N . ASN A 1 164 ? 7.548 10.380 0.612 1.00 77.62 164 ASN A N 1
ATOM 1237 C CA . ASN A 1 164 ? 8.021 11.058 1.815 1.00 77.62 164 ASN A CA 1
ATOM 1238 C C . ASN A 1 164 ? 8.959 12.232 1.453 1.00 77.62 164 ASN A C 1
ATOM 1240 O O . ASN A 1 164 ? 9.413 12.326 0.307 1.00 77.62 164 ASN A O 1
ATOM 1244 N N . PRO A 1 165 ? 9.261 13.141 2.402 1.00 80.50 165 PRO A N 1
ATOM 1245 C CA . PRO A 1 165 ? 10.103 14.307 2.135 1.00 80.50 165 PRO A CA 1
ATOM 1246 C C . PRO A 1 165 ? 11.513 13.975 1.633 1.00 80.50 165 PRO A C 1
ATOM 1248 O O . PRO A 1 165 ? 12.092 14.777 0.906 1.00 80.50 165 PRO A O 1
ATOM 1251 N N . GLU A 1 166 ? 12.072 12.820 2.006 1.00 86.00 166 GLU A N 1
ATOM 1252 C CA . GLU A 1 166 ? 13.400 12.412 1.550 1.00 86.00 166 GLU A CA 1
ATOM 1253 C C . GLU A 1 166 ? 13.382 12.032 0.064 1.00 86.00 166 GLU A C 1
ATOM 1255 O O . GLU A 1 166 ? 14.202 12.526 -0.712 1.00 86.00 166 GLU A O 1
ATOM 1260 N N . GLU A 1 167 ? 12.417 11.209 -0.349 1.00 89.44 167 GLU A N 1
ATOM 1261 C CA . GLU A 1 167 ? 12.213 10.821 -1.748 1.00 89.44 167 GLU A CA 1
ATOM 1262 C C . GLU A 1 167 ? 11.883 12.039 -2.624 1.00 89.44 167 GLU A C 1
ATOM 1264 O O . GLU A 1 167 ? 12.418 12.180 -3.721 1.00 89.44 167 GLU A O 1
ATOM 1269 N N . GLN A 1 168 ? 11.057 12.969 -2.127 1.00 85.69 168 GLN A N 1
ATOM 1270 C CA . GLN A 1 168 ? 10.672 14.191 -2.852 1.00 85.69 168 GLN A CA 1
ATOM 1271 C C . GLN A 1 168 ? 11.846 15.138 -3.135 1.00 85.69 168 GLN A C 1
ATOM 1273 O O . GLN A 1 168 ? 11.768 15.959 -4.048 1.00 85.69 168 GLN A O 1
ATOM 1278 N N . GLN A 1 169 ? 12.931 15.041 -2.364 1.00 89.44 169 GLN A N 1
ATOM 1279 C CA . GLN A 1 169 ? 14.148 15.829 -2.569 1.00 89.44 169 GLN A CA 1
ATOM 1280 C C . GLN A 1 169 ? 15.138 15.162 -3.536 1.00 89.44 169 GLN A C 1
ATOM 1282 O O . GLN A 1 169 ? 16.106 15.808 -3.959 1.00 89.44 169 GLN A O 1
ATOM 1287 N N . LYS A 1 170 ? 14.927 13.890 -3.908 1.00 92.38 170 LYS A N 1
ATOM 1288 C CA . LYS A 1 170 ? 15.763 13.220 -4.910 1.00 92.38 170 LYS A CA 1
ATOM 1289 C C . LYS A 1 170 ? 15.476 13.834 -6.282 1.00 92.38 170 LYS A C 1
ATOM 1291 O O . LYS A 1 170 ? 14.342 14.113 -6.652 1.00 92.38 170 LYS A O 1
ATOM 1296 N N . MET A 1 171 ? 16.536 14.087 -7.044 1.00 88.94 171 MET A N 1
ATOM 1297 C CA . MET A 1 171 ? 16.483 14.888 -8.270 1.00 88.94 171 MET A CA 1
ATOM 1298 C C . MET A 1 171 ? 17.306 14.211 -9.353 1.00 88.94 171 MET A C 1
ATOM 1300 O O . MET A 1 171 ? 18.478 13.891 -9.127 1.00 88.94 171 MET A O 1
ATOM 1304 N N . TYR A 1 172 ? 16.698 14.056 -10.526 1.00 91.38 172 TYR A N 1
ATOM 1305 C CA . TYR A 1 172 ? 17.388 13.617 -11.730 1.00 91.38 172 TYR A CA 1
ATOM 1306 C C . TYR A 1 172 ? 18.501 14.613 -12.108 1.00 91.38 172 TYR A C 1
ATOM 1308 O O . TYR A 1 172 ? 18.329 15.827 -11.991 1.00 91.38 172 TYR A O 1
ATOM 1316 N N . GLY A 1 173 ? 19.657 14.100 -12.524 1.00 91.62 173 GLY A N 1
ATOM 1317 C CA . GLY A 1 173 ? 20.876 14.858 -12.813 1.00 91.62 173 GLY A CA 1
ATOM 1318 C C . GLY A 1 173 ? 21.697 15.250 -11.579 1.00 91.62 173 GLY A C 1
ATOM 1319 O O . GLY A 1 173 ? 22.792 15.786 -11.730 1.00 91.62 173 GLY A O 1
ATOM 1320 N N . ARG A 1 174 ? 21.201 14.992 -10.360 1.00 92.12 174 ARG A N 1
ATOM 1321 C CA . ARG A 1 174 ? 21.936 15.266 -9.112 1.00 92.12 174 ARG A CA 1
ATOM 1322 C C . ARG A 1 174 ? 22.116 14.030 -8.245 1.00 92.12 174 ARG A C 1
ATOM 1324 O O . ARG A 1 174 ? 23.220 13.767 -7.787 1.00 92.12 174 ARG A O 1
ATOM 1331 N N . HIS A 1 175 ? 21.028 13.319 -7.982 1.00 93.31 175 HIS A N 1
ATOM 1332 C CA . HIS A 1 175 ? 21.028 12.122 -7.142 1.00 93.31 175 HIS A CA 1
ATOM 1333 C C . HIS A 1 175 ? 21.072 10.842 -7.977 1.00 93.31 175 HIS A C 1
ATOM 1335 O O . HIS A 1 175 ? 21.627 9.845 -7.527 1.00 93.31 175 HIS A O 1
ATOM 1341 N N . PHE A 1 176 ? 20.508 10.895 -9.183 1.00 94.44 176 PHE A N 1
ATOM 1342 C CA . PHE A 1 176 ? 20.514 9.809 -10.154 1.00 94.44 176 PHE A CA 1
ATOM 1343 C C . PHE A 1 176 ? 20.430 10.346 -11.579 1.00 94.44 176 PHE A C 1
ATOM 1345 O O . PHE A 1 176 ? 20.040 11.499 -11.778 1.00 94.44 176 PHE A O 1
ATOM 1352 N N . ASP A 1 177 ? 20.776 9.527 -12.561 1.00 94.50 177 ASP A N 1
ATOM 1353 C CA . ASP A 1 177 ? 20.800 9.879 -13.978 1.00 94.50 177 ASP A CA 1
ATOM 1354 C C . ASP A 1 177 ? 20.324 8.715 -14.877 1.00 94.50 177 ASP A C 1
ATOM 1356 O O . ASP A 1 177 ? 19.637 7.806 -14.418 1.00 94.50 177 ASP A O 1
ATOM 1360 N N . LEU A 1 178 ? 20.576 8.801 -16.189 1.00 93.62 178 LEU A N 1
ATOM 1361 C CA . LEU A 1 178 ? 20.128 7.814 -17.184 1.00 93.62 178 LEU A CA 1
ATOM 1362 C C . LEU A 1 178 ? 20.919 6.502 -17.162 1.00 93.62 178 LEU A C 1
ATOM 1364 O O . LEU A 1 178 ? 20.458 5.529 -17.757 1.00 93.62 178 LEU A O 1
ATOM 1368 N N . GLU A 1 179 ? 22.106 6.482 -16.557 1.00 94.50 179 GLU A N 1
ATOM 1369 C CA . GLU A 1 179 ? 22.936 5.276 -16.471 1.00 94.50 179 GLU A CA 1
ATOM 1370 C C . GLU A 1 179 ? 22.525 4.384 -15.293 1.00 94.50 179 GLU A C 1
ATOM 1372 O O . GLU A 1 179 ? 22.873 3.201 -15.260 1.00 94.50 179 GLU A O 1
ATOM 1377 N N . ASP A 1 180 ? 21.766 4.941 -14.346 1.00 94.81 180 ASP A N 1
ATOM 1378 C CA . ASP A 1 180 ? 21.265 4.236 -13.176 1.00 94.81 180 ASP A CA 1
ATOM 1379 C C . ASP A 1 180 ? 20.131 3.256 -13.540 1.00 94.81 180 ASP A C 1
ATOM 1381 O O . ASP A 1 180 ? 19.121 3.611 -14.155 1.00 94.81 180 ASP A O 1
ATOM 1385 N N . GLU A 1 181 ? 20.265 2.002 -13.102 1.00 93.88 181 GLU A N 1
ATOM 1386 C CA . GLU A 1 181 ? 19.208 0.998 -13.223 1.00 93.88 181 GLU A CA 1
ATOM 1387 C C . GLU A 1 181 ? 18.151 1.197 -12.126 1.00 93.88 181 GLU A C 1
ATOM 1389 O O . GLU A 1 181 ? 18.455 1.212 -10.930 1.00 93.88 181 GLU A O 1
ATOM 1394 N N . LEU A 1 182 ? 16.885 1.299 -12.537 1.00 93.56 182 LEU A N 1
ATOM 1395 C CA . LEU A 1 182 ? 15.745 1.350 -11.626 1.00 93.56 182 LEU A CA 1
ATOM 1396 C C . LEU A 1 182 ? 15.228 -0.060 -11.357 1.00 93.56 182 LEU A C 1
ATOM 1398 O O . LEU A 1 182 ? 14.912 -0.802 -12.289 1.00 93.56 182 LEU A O 1
ATOM 1402 N N . VAL A 1 183 ? 15.066 -0.413 -10.084 1.00 92.75 183 VAL A N 1
ATOM 1403 C CA . VAL A 1 183 ? 14.462 -1.689 -9.687 1.00 92.75 183 VAL A CA 1
ATOM 1404 C C . VAL A 1 183 ? 13.310 -1.470 -8.721 1.00 92.75 183 VAL A C 1
ATOM 1406 O O . VAL A 1 183 ? 13.245 -0.462 -8.019 1.00 92.75 183 VAL A O 1
ATOM 1409 N N . SER A 1 184 ? 12.405 -2.447 -8.653 1.00 89.94 184 SER A N 1
ATOM 1410 C CA . SER A 1 184 ? 11.400 -2.457 -7.596 1.00 89.94 184 SER A CA 1
ATOM 1411 C C . SER A 1 184 ? 12.063 -2.737 -6.249 1.00 89.94 184 SER A C 1
ATOM 1413 O O . SER A 1 184 ? 12.756 -3.750 -6.093 1.00 89.94 184 SER A O 1
ATOM 1415 N N . HIS A 1 185 ? 11.832 -1.860 -5.274 1.00 87.31 185 HIS A N 1
ATOM 1416 C CA . HIS A 1 185 ? 12.296 -2.074 -3.911 1.00 87.31 185 HIS A CA 1
ATOM 1417 C C . HIS A 1 185 ? 11.366 -3.060 -3.199 1.00 87.31 185 HIS A C 1
ATOM 1419 O O . HIS A 1 185 ? 10.301 -2.708 -2.692 1.00 87.31 185 HIS A O 1
ATOM 1425 N N . ILE A 1 186 ? 11.763 -4.332 -3.189 1.00 82.81 186 ILE A N 1
ATOM 1426 C CA . ILE A 1 186 ? 10.989 -5.405 -2.568 1.00 82.81 186 ILE A CA 1
ATOM 1427 C C . ILE A 1 186 ? 11.466 -5.663 -1.137 1.00 82.81 186 ILE A C 1
ATOM 1429 O O . ILE A 1 186 ? 12.660 -5.717 -0.866 1.00 82.81 186 ILE A O 1
ATOM 1433 N N . SER A 1 187 ? 10.529 -5.874 -0.214 1.00 80.56 187 SER A N 1
ATOM 1434 C CA . SER A 1 187 ? 10.827 -6.237 1.176 1.00 80.56 187 SER A CA 1
ATOM 1435 C C . SER A 1 187 ? 10.610 -7.731 1.437 1.00 80.56 187 SER A C 1
ATOM 1437 O O . SER A 1 187 ? 9.863 -8.394 0.714 1.00 80.56 187 SER A O 1
ATOM 1439 N N . ARG A 1 188 ? 11.201 -8.269 2.519 1.00 79.00 188 ARG A N 1
ATOM 1440 C CA . ARG A 1 188 ? 10.932 -9.642 3.009 1.00 79.00 188 ARG A CA 1
ATOM 1441 C C . ARG A 1 188 ? 9.433 -9.924 3.081 1.00 79.00 188 ARG A C 1
ATOM 1443 O O . ARG A 1 188 ? 8.957 -10.899 2.516 1.00 79.00 188 ARG A O 1
ATOM 1450 N N . ARG A 1 189 ? 8.710 -8.993 3.691 1.00 67.75 189 ARG A N 1
ATOM 1451 C CA . ARG A 1 189 ? 7.258 -9.010 3.829 1.00 67.75 189 ARG A CA 1
ATOM 1452 C C . ARG A 1 189 ? 6.532 -9.126 2.488 1.00 67.75 189 ARG A C 1
ATOM 1454 O O . ARG A 1 189 ? 5.629 -9.940 2.362 1.00 67.75 189 ARG A O 1
ATOM 1461 N N . SER A 1 190 ? 6.946 -8.352 1.485 1.00 72.56 190 SER A N 1
ATOM 1462 C CA . SER A 1 190 ? 6.346 -8.417 0.144 1.00 72.56 190 SER A CA 1
ATOM 1463 C C . SER A 1 190 ? 6.575 -9.788 -0.495 1.00 72.56 190 SER A C 1
ATOM 1465 O O . SER A 1 190 ? 5.664 -10.357 -1.084 1.00 72.56 190 SER A O 1
ATOM 1467 N N . ILE A 1 191 ? 7.770 -10.363 -0.320 1.00 78.50 191 ILE A N 1
ATOM 1468 C CA . ILE A 1 191 ? 8.090 -11.713 -0.805 1.00 78.50 191 ILE A CA 1
ATOM 1469 C C . ILE A 1 191 ? 7.211 -12.768 -0.123 1.00 78.50 191 ILE A C 1
ATOM 1471 O O . ILE A 1 191 ? 6.758 -13.697 -0.784 1.00 78.50 191 ILE A O 1
ATOM 1475 N N . ASP A 1 192 ? 6.980 -12.653 1.183 1.00 72.94 192 ASP A N 1
ATOM 1476 C CA . ASP A 1 192 ? 6.176 -13.629 1.923 1.00 72.94 192 ASP A CA 1
ATOM 1477 C C . ASP A 1 192 ? 4.688 -13.552 1.546 1.00 72.94 192 ASP A C 1
ATOM 1479 O O . ASP A 1 192 ? 4.042 -14.592 1.406 1.00 72.94 192 ASP A O 1
ATOM 1483 N N . ILE A 1 193 ? 4.172 -12.349 1.264 1.00 67.88 193 ILE A N 1
ATOM 1484 C CA . ILE A 1 193 ? 2.831 -12.155 0.691 1.00 67.88 193 ILE A CA 1
ATOM 1485 C C . ILE A 1 193 ? 2.744 -12.802 -0.698 1.00 67.88 193 ILE A C 1
ATOM 1487 O O . ILE A 1 193 ? 1.821 -13.572 -0.956 1.00 67.88 193 ILE A O 1
ATOM 1491 N N . LEU A 1 194 ? 3.732 -12.566 -1.572 1.00 70.44 194 LEU A N 1
ATOM 1492 C CA . LEU A 1 194 ? 3.776 -13.186 -2.903 1.00 70.44 194 LEU A CA 1
ATOM 1493 C C . LEU A 1 194 ? 3.796 -14.717 -2.826 1.00 70.44 194 LEU A C 1
ATOM 1495 O O . LEU A 1 194 ? 3.143 -15.373 -3.626 1.00 70.44 194 LEU A O 1
ATOM 1499 N N . LYS A 1 195 ? 4.515 -15.299 -1.861 1.00 76.56 195 LYS A N 1
ATOM 1500 C CA . LYS A 1 195 ? 4.551 -16.757 -1.668 1.00 76.56 195 LYS A CA 1
ATOM 1501 C C . LYS A 1 195 ? 3.236 -17.329 -1.169 1.00 76.56 195 LYS A C 1
ATOM 1503 O O . LYS A 1 195 ? 2.862 -18.409 -1.604 1.00 76.56 195 LYS A O 1
ATOM 1508 N N . THR A 1 196 ? 2.616 -16.658 -0.204 1.00 65.56 196 THR A N 1
ATOM 1509 C CA . THR A 1 196 ? 1.433 -17.187 0.481 1.00 65.56 196 THR A CA 1
ATOM 1510 C C . THR A 1 196 ? 0.193 -17.056 -0.394 1.00 65.56 196 THR A C 1
ATOM 1512 O O . THR A 1 196 ? -0.620 -17.970 -0.412 1.00 65.56 196 THR A O 1
ATOM 1515 N N . ASN A 1 197 ? 0.079 -15.952 -1.140 1.00 60.91 197 ASN A N 1
ATOM 1516 C CA . ASN A 1 197 ? -1.182 -15.571 -1.775 1.00 60.91 197 ASN A CA 1
ATOM 1517 C C . ASN A 1 197 ? -1.147 -15.590 -3.310 1.00 60.91 197 ASN A C 1
ATOM 1519 O O . ASN A 1 197 ? -2.197 -15.749 -3.909 1.00 60.91 197 ASN A O 1
ATOM 1523 N N . TYR A 1 198 ? 0.024 -15.435 -3.943 1.00 69.00 198 TYR A N 1
ATOM 1524 C CA . TYR A 1 198 ? 0.123 -15.211 -5.400 1.00 69.00 198 TYR A CA 1
ATOM 1525 C C . TYR A 1 198 ? 1.161 -16.100 -6.081 1.00 69.00 198 TYR A C 1
ATOM 1527 O O . TYR A 1 198 ? 1.641 -15.806 -7.178 1.00 69.00 198 TYR A O 1
ATOM 1535 N N . ARG A 1 199 ? 1.599 -17.175 -5.418 1.00 80.38 199 ARG A N 1
ATOM 1536 C CA . ARG A 1 199 ? 2.681 -18.002 -5.954 1.00 80.38 199 ARG A CA 1
ATOM 1537 C C . ARG A 1 199 ? 2.275 -18.646 -7.274 1.00 80.38 199 ARG A C 1
ATOM 1539 O O . ARG A 1 199 ? 3.131 -18.747 -8.154 1.00 80.38 199 ARG A O 1
ATOM 1546 N N . ASP A 1 200 ? 1.022 -19.062 -7.390 1.00 81.19 200 ASP A N 1
ATOM 1547 C CA . ASP A 1 200 ? 0.501 -19.758 -8.564 1.00 81.19 200 ASP A CA 1
ATOM 1548 C C . ASP A 1 200 ? 0.195 -18.802 -9.729 1.00 81.19 200 ASP A C 1
ATOM 1550 O O . ASP A 1 200 ? 0.260 -19.217 -10.885 1.00 81.19 200 ASP A O 1
ATOM 1554 N N . ASP A 1 201 ? -0.001 -17.509 -9.446 1.00 76.50 201 ASP A N 1
ATOM 1555 C CA . ASP A 1 201 ? -0.224 -16.465 -10.458 1.00 76.50 201 ASP A CA 1
ATOM 1556 C C . ASP A 1 201 ? 1.075 -15.978 -11.116 1.00 76.50 201 ASP A C 1
ATOM 1558 O O . ASP A 1 201 ? 1.060 -15.387 -12.198 1.00 76.50 201 ASP A O 1
ATOM 1562 N N . LEU A 1 202 ? 2.222 -16.216 -10.470 1.00 74.31 202 LEU A N 1
ATOM 1563 C CA . LEU A 1 202 ? 3.528 -15.804 -10.974 1.00 74.31 202 LEU A CA 1
ATOM 1564 C C . LEU A 1 202 ? 4.101 -16.830 -11.948 1.00 74.31 202 LEU A C 1
ATOM 1566 O O . LEU A 1 202 ? 4.336 -17.999 -11.615 1.00 74.31 202 LEU A O 1
ATOM 1570 N N . SER A 1 203 ? 4.476 -16.353 -13.133 1.00 88.50 203 SER A N 1
ATOM 1571 C CA . SER A 1 203 ? 5.260 -17.147 -14.069 1.00 88.50 203 SER A CA 1
ATOM 1572 C C . SER A 1 203 ? 6.629 -17.517 -13.483 1.00 88.50 203 SER A C 1
ATOM 1574 O O . SER A 1 203 ? 7.179 -16.871 -12.585 1.00 88.50 203 SER A O 1
ATOM 1576 N N . ILE A 1 204 ? 7.245 -18.558 -14.049 1.00 89.31 204 ILE A N 1
ATOM 1577 C CA . ILE A 1 204 ? 8.592 -18.997 -13.654 1.00 89.31 204 ILE A CA 1
ATOM 1578 C C . ILE A 1 204 ? 9.620 -17.865 -13.830 1.00 89.31 204 ILE A C 1
ATOM 1580 O O . ILE A 1 204 ? 10.559 -17.761 -13.040 1.00 89.31 204 ILE A O 1
ATOM 1584 N N . GLU A 1 205 ? 9.469 -17.022 -14.856 1.00 86.81 205 GLU A N 1
ATOM 1585 C CA . GLU A 1 205 ? 10.370 -15.889 -15.091 1.00 86.81 205 GLU A CA 1
ATOM 1586 C C . GLU A 1 205 ? 10.204 -14.790 -14.038 1.00 86.81 205 GLU A C 1
ATOM 1588 O O . GLU A 1 205 ? 11.203 -14.298 -13.509 1.00 86.81 205 GLU A O 1
ATOM 1593 N N . GLU A 1 206 ? 8.966 -14.449 -13.678 1.00 84.44 206 GLU A N 1
ATOM 1594 C CA . GLU A 1 206 ? 8.677 -13.468 -12.626 1.00 84.44 206 GLU A CA 1
ATOM 1595 C C . GLU A 1 206 ? 9.176 -13.962 -11.267 1.00 84.44 206 GLU A C 1
ATOM 1597 O O . GLU A 1 206 ? 9.828 -13.218 -10.533 1.00 84.44 206 GLU A O 1
ATOM 1602 N N . TRP A 1 207 ? 8.991 -15.249 -10.962 1.00 88.69 207 TRP A N 1
ATOM 1603 C CA . TRP A 1 207 ? 9.523 -15.830 -9.732 1.00 88.69 207 TRP A CA 1
ATOM 1604 C C . TRP A 1 207 ? 11.057 -15.801 -9.685 1.00 88.69 207 TRP A C 1
ATOM 1606 O O . TRP A 1 207 ? 11.651 -15.467 -8.657 1.00 88.69 207 TRP A O 1
ATOM 1616 N N . LYS A 1 208 ? 11.732 -16.085 -10.808 1.00 91.31 208 LYS A N 1
ATOM 1617 C CA . LYS A 1 208 ? 13.194 -15.937 -10.912 1.00 91.31 208 LYS A CA 1
ATOM 1618 C C . LYS A 1 208 ? 13.636 -14.495 -10.667 1.00 91.31 208 LYS A C 1
ATOM 1620 O O . LYS A 1 208 ? 14.658 -14.285 -10.012 1.00 91.31 208 LYS A O 1
ATOM 1625 N N . LEU A 1 209 ? 12.878 -13.512 -11.153 1.00 88.25 209 LEU A N 1
ATOM 1626 C CA . LEU A 1 209 ? 13.153 -12.102 -10.891 1.00 88.25 209 LEU A CA 1
ATOM 1627 C C . LEU A 1 209 ? 13.014 -11.774 -9.399 1.00 88.25 209 LEU A C 1
ATOM 1629 O O . LEU A 1 209 ? 13.917 -11.155 -8.839 1.00 88.25 209 LEU A O 1
ATOM 1633 N N . VAL A 1 210 ? 11.962 -12.256 -8.730 1.00 87.81 210 VAL A N 1
ATOM 1634 C CA . VAL A 1 210 ? 11.788 -12.096 -7.273 1.00 87.81 210 VAL A CA 1
ATOM 1635 C C . VAL A 1 210 ? 12.974 -12.690 -6.506 1.00 87.81 210 VAL A C 1
ATOM 1637 O O . VAL A 1 210 ? 13.494 -12.055 -5.590 1.00 87.81 210 VAL A O 1
ATOM 1640 N N . VAL A 1 211 ? 13.464 -13.871 -6.897 1.00 91.69 211 VAL A N 1
ATOM 1641 C CA . VAL A 1 211 ? 14.651 -14.492 -6.280 1.00 91.69 211 VAL A CA 1
ATOM 1642 C C . VAL A 1 211 ? 15.917 -13.659 -6.524 1.00 91.69 211 VAL A C 1
ATOM 1644 O O . VAL A 1 211 ? 16.711 -13.474 -5.598 1.00 91.69 211 VAL A O 1
ATOM 1647 N N . LYS A 1 212 ? 16.097 -13.110 -7.733 1.00 91.56 212 LYS A N 1
ATOM 1648 C CA . LYS A 1 212 ? 17.216 -12.207 -8.051 1.00 91.56 212 LYS A CA 1
ATOM 1649 C C . LYS A 1 212 ? 17.170 -10.947 -7.183 1.00 91.56 212 LYS A C 1
ATOM 1651 O O . LYS A 1 212 ? 18.192 -10.584 -6.606 1.00 91.56 212 LYS A O 1
ATOM 1656 N N . LEU A 1 213 ? 15.999 -10.323 -7.041 1.00 89.38 213 LEU A N 1
ATOM 1657 C CA . LEU A 1 213 ? 15.810 -9.154 -6.180 1.00 89.38 213 LEU A CA 1
ATOM 1658 C C . LEU A 1 213 ? 16.058 -9.505 -4.707 1.00 89.38 213 LEU A C 1
ATOM 1660 O O . LEU A 1 213 ? 16.805 -8.799 -4.039 1.00 89.38 213 LEU A O 1
ATOM 1664 N N . LYS A 1 214 ? 15.548 -10.645 -4.214 1.00 91.81 214 LYS A N 1
ATOM 1665 C CA . LYS A 1 214 ? 15.839 -11.137 -2.854 1.00 91.81 214 LYS A CA 1
ATOM 1666 C C . LYS A 1 214 ? 17.349 -11.188 -2.590 1.00 91.81 214 LYS A C 1
ATOM 1668 O O . LYS A 1 214 ? 17.805 -10.724 -1.545 1.00 91.81 214 LYS A O 1
ATOM 1673 N N . SER A 1 215 ? 18.112 -11.744 -3.535 1.00 94.00 215 SER A N 1
ATOM 1674 C CA . SER A 1 215 ? 19.573 -11.828 -3.443 1.00 94.00 215 SER A CA 1
ATOM 1675 C C . SER A 1 215 ? 20.238 -10.454 -3.497 1.00 94.00 215 SER A C 1
ATOM 1677 O O . SER A 1 215 ? 21.178 -10.214 -2.744 1.00 94.00 215 SER A O 1
ATOM 1679 N N . LEU A 1 216 ? 19.761 -9.564 -4.372 1.00 91.31 216 LEU A N 1
ATOM 1680 C CA . LEU A 1 216 ? 20.292 -8.211 -4.538 1.00 91.31 216 LEU A CA 1
ATOM 1681 C C . LEU A 1 216 ? 20.174 -7.402 -3.238 1.00 91.31 216 LEU A C 1
ATOM 1683 O O . LEU A 1 216 ? 21.157 -6.828 -2.780 1.00 91.31 216 LEU A O 1
ATOM 1687 N N . PHE A 1 217 ? 19.002 -7.440 -2.603 1.00 89.75 217 PHE A N 1
ATOM 1688 C CA . PHE A 1 217 ? 18.723 -6.745 -1.344 1.00 89.75 217 PHE A CA 1
ATOM 1689 C C . PHE A 1 217 ? 19.234 -7.485 -0.096 1.00 89.75 217 PHE A C 1
ATOM 1691 O O . PHE A 1 217 ? 18.998 -7.035 1.022 1.00 89.75 217 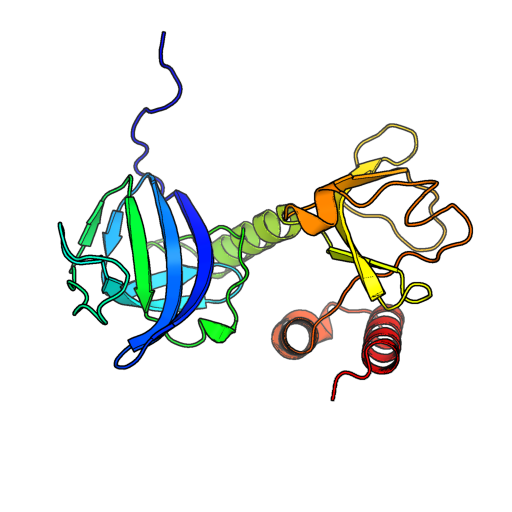PHE A O 1
ATOM 1698 N N . LYS A 1 218 ? 19.915 -8.632 -0.255 1.00 91.19 218 LYS A N 1
ATOM 1699 C CA . LYS A 1 218 ? 20.411 -9.476 0.853 1.00 91.19 218 LYS A CA 1
ATOM 1700 C C . LYS A 1 218 ? 19.328 -9.807 1.891 1.00 91.19 218 LYS A C 1
ATOM 1702 O O . LYS A 1 218 ? 19.597 -9.897 3.088 1.00 91.19 218 LYS A O 1
ATOM 1707 N N . ILE A 1 219 ? 18.096 -9.994 1.429 1.00 85.25 219 ILE A N 1
ATOM 1708 C CA . ILE A 1 219 ? 16.953 -10.279 2.293 1.00 85.25 219 ILE A CA 1
ATOM 1709 C C . ILE A 1 219 ? 17.096 -11.714 2.809 1.00 85.25 219 ILE A C 1
ATOM 1711 O O . ILE A 1 219 ? 17.067 -12.649 2.008 1.00 85.25 219 ILE A O 1
ATOM 1715 N N . GLN A 1 220 ? 17.252 -11.893 4.125 1.00 75.81 220 GLN A N 1
ATOM 1716 C CA . GLN A 1 220 ? 17.449 -13.210 4.751 1.00 75.81 220 GLN A CA 1
ATOM 1717 C C . GLN A 1 220 ? 16.197 -14.045 4.697 1.00 75.81 220 GLN A C 1
ATOM 1719 O O . GLN A 1 220 ? 15.186 -13.635 5.302 1.00 75.81 220 GLN A O 1
#

Secondary structure (DSSP, 8-state):
---S----SS-EEEEEEEEEETTTEEEEEEEEEESEEETT-EEESSSEEEEEEEEEPPTT--TTS-PPPEEESEEESSEEEEEEETTGGG--TT-EEEEE-TT--HHHHHHHHHHHHHHT--EEEEGGGTTEEEEEEEEEEETTEEES---TT---EEEEE-SSHHHHT--BTTTB-TTSPPEE---HHHHHHHHHHSTTTS-HHHHHHHHHHHHHTT--

Organism: Punica granatum (NCBI:txid22663)

Foldseek 3Di:
DDPDQDADQFWWKFWADWDQDPPQGIKTKMFTAHHKDFQQWFKEALDTWGFNWKWDFDPPDDPVDSGDTDTDRMDGDGDIIMTGTPPNVLDDGGFTMGTADPPDDPVVVNVVNVVSVLCLAFWKFFLVLVGDTQAGFNFKAQPNHTDSDDDPPGDIDTDGDHPDPRNNPDDEPPSHYPVTDMDGDDAPSNVVSCVPPPVVVDDPVRVVVVVVNCVSVVHD

InterPro domains:
  IPR009000 Translation protein, beta-barrel domain superfamily [SSF50447] (10-100)
  IPR009000 Translation protein, beta-barrel domain superfamily [SSF50447] (120-219)
  IPR015760 Translation initiation factor IF- 2 [PTHR43381] (1-120)
  IPR029459 Elongation factor Tu-type domain [PF14578] (133-179)

Sequence (220 aa):
MVEKLTYIDEIQCTVLEVKVVEGHGTTIDVVLVNGVLHEGDQIVGPIVTTIRALLTPHPMKELRVKGTYLHHKEIKAAQGIKISAQGLEHAIAGTGLYVVGPDDDIEDVKEAAMEDMKSVGTPICIPQREFIDIGRIASIENNKKPVDTAKKGQKVAIKIVGSNPEEQQKMYGRHFDLEDELVSHISRRSIDILKTNYRDDLSIEEWKLVVKLKSLFKIQ